Protein AF-A0A954C7S2-F1 (afdb_monomer)

Structure (mmCIF, N/CA/C/O backbone):
data_AF-A0A954C7S2-F1
#
_entry.id   AF-A0A954C7S2-F1
#
loop_
_atom_site.group_PDB
_atom_site.id
_atom_site.type_symbol
_atom_site.label_atom_id
_atom_site.label_alt_id
_atom_site.label_comp_id
_atom_site.label_asym_id
_atom_site.label_entity_id
_atom_site.label_seq_id
_atom_site.pdbx_PDB_ins_code
_atom_site.Cartn_x
_atom_site.Cartn_y
_atom_site.Cartn_z
_atom_site.occupancy
_atom_site.B_iso_or_equiv
_atom_site.auth_seq_id
_atom_site.auth_comp_id
_atom_site.auth_asym_id
_atom_site.auth_atom_id
_atom_site.pdbx_PDB_model_num
ATOM 1 N N . MET A 1 1 ? -79.787 22.149 -35.205 1.00 53.78 1 MET A N 1
ATOM 2 C CA . MET A 1 1 ? -79.271 20.811 -35.553 1.00 53.78 1 MET A CA 1
ATOM 3 C C . MET A 1 1 ? -77.788 20.983 -35.782 1.00 53.78 1 MET A C 1
ATOM 5 O O . MET A 1 1 ? -77.391 21.427 -36.848 1.00 53.78 1 MET A O 1
ATOM 9 N N . SER A 1 2 ? -77.010 20.784 -34.725 1.00 53.72 2 SER A N 1
ATOM 10 C CA . SER A 1 2 ? -75.562 20.962 -34.728 1.00 53.72 2 SER A CA 1
ATOM 11 C C . SER A 1 2 ? -74.983 19.723 -34.071 1.00 53.72 2 SER A C 1
ATOM 13 O O . SER A 1 2 ? -75.317 19.422 -32.926 1.00 53.72 2 SER A O 1
ATOM 15 N N . GLU A 1 3 ? -74.211 18.982 -34.858 1.00 52.00 3 GLU A N 1
ATOM 16 C CA . GLU A 1 3 ? -73.424 17.826 -34.451 1.00 52.00 3 GLU A CA 1
ATOM 17 C C . GLU A 1 3 ? -72.541 18.195 -33.256 1.00 52.00 3 GLU A C 1
ATOM 19 O O . GLU A 1 3 ? -71.673 19.063 -33.349 1.00 52.00 3 GLU A O 1
ATOM 24 N N . GLN A 1 4 ? -72.784 17.545 -32.118 1.00 56.12 4 GLN A N 1
ATOM 25 C CA . GLN A 1 4 ? -71.851 17.507 -31.000 1.00 56.12 4 GLN A CA 1
ATOM 26 C C . GLN A 1 4 ? -71.143 16.158 -31.026 1.00 56.12 4 GLN A C 1
ATOM 28 O O . GLN A 1 4 ? -71.649 15.141 -30.556 1.00 56.12 4 GLN A O 1
ATOM 33 N N . THR A 1 5 ? -69.960 16.198 -31.628 1.00 60.94 5 THR A N 1
ATOM 34 C CA . THR A 1 5 ? -68.884 15.216 -31.554 1.00 60.94 5 THR A CA 1
ATOM 35 C C . THR A 1 5 ? -68.577 14.886 -30.093 1.00 60.94 5 THR A C 1
ATOM 37 O O . THR A 1 5 ? -68.133 15.748 -29.335 1.00 60.94 5 THR A O 1
ATOM 40 N N . GLN A 1 6 ? -68.820 13.638 -29.693 1.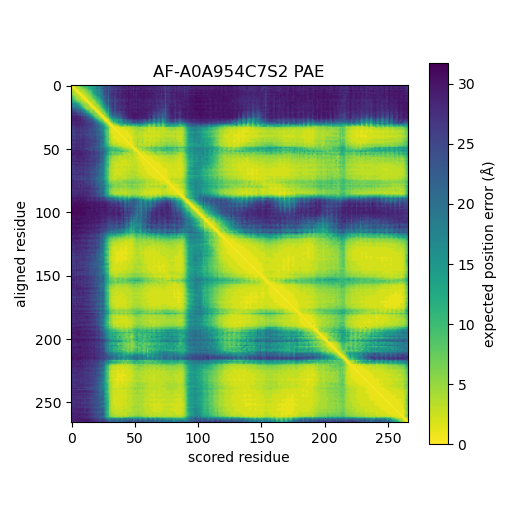00 63.59 6 GLN A N 1
ATOM 41 C CA . GLN A 1 6 ? -68.344 13.104 -28.418 1.00 63.59 6 GLN A CA 1
ATOM 42 C C . GLN A 1 6 ? -66.822 12.895 -28.495 1.00 63.59 6 GLN A C 1
ATOM 44 O O . GLN A 1 6 ? -66.358 12.271 -29.450 1.00 63.59 6 GLN A O 1
ATOM 49 N N . PRO A 1 7 ? -66.033 13.391 -27.527 1.00 63.88 7 PRO A N 1
ATOM 50 C CA . PRO A 1 7 ? -64.620 13.060 -27.441 1.00 63.88 7 PRO A CA 1
ATOM 51 C C . PRO A 1 7 ? -64.438 11.637 -26.895 1.00 63.88 7 PRO A C 1
ATOM 53 O O . PRO A 1 7 ? -64.905 11.295 -25.809 1.00 63.88 7 PRO A O 1
ATOM 56 N N . GLU A 1 8 ? -63.748 10.827 -27.690 1.00 69.12 8 GLU A N 1
ATOM 57 C CA . GLU A 1 8 ? -63.258 9.486 -27.383 1.00 69.12 8 GLU A CA 1
ATOM 58 C C . GLU A 1 8 ? -62.346 9.506 -26.134 1.00 69.12 8 GLU A C 1
ATOM 60 O O . GLU A 1 8 ? -61.456 10.360 -26.041 1.00 69.12 8 GLU A O 1
ATOM 65 N N . PRO A 1 9 ? -62.547 8.613 -25.145 1.00 66.38 9 PRO A N 1
ATOM 66 C CA . PRO A 1 9 ? -61.691 8.551 -23.967 1.00 66.38 9 PRO A CA 1
ATOM 67 C C . PRO A 1 9 ? -60.309 7.999 -24.339 1.00 66.38 9 PRO A C 1
ATOM 69 O O . PRO A 1 9 ? -60.180 6.900 -24.873 1.00 66.38 9 PRO A O 1
ATOM 72 N N . ALA A 1 10 ? -59.269 8.779 -24.040 1.00 64.88 10 ALA A N 1
ATOM 73 C CA . ALA A 1 10 ? -57.879 8.405 -24.263 1.00 64.88 10 ALA A CA 1
ATOM 74 C C . ALA A 1 10 ? -57.507 7.114 -23.499 1.00 64.88 10 ALA A C 1
ATOM 76 O O . ALA A 1 10 ? -57.847 6.999 -22.318 1.00 64.88 10 ALA A O 1
ATOM 77 N N . PRO A 1 11 ? -56.777 6.171 -24.125 1.00 59.34 11 PRO A N 1
ATOM 78 C CA . PRO A 1 11 ? -56.331 4.957 -23.460 1.00 59.34 11 PRO A CA 1
ATOM 79 C C . PRO A 1 11 ? -55.256 5.256 -22.411 1.00 59.34 11 PRO A C 1
ATOM 81 O O . PRO A 1 11 ? -54.314 6.027 -22.630 1.00 59.34 11 PRO A O 1
ATOM 84 N N . ASP A 1 12 ? -55.444 4.609 -21.267 1.00 51.16 12 ASP A N 1
ATOM 85 C CA . ASP A 1 12 ? -54.599 4.601 -20.082 1.00 51.16 12 ASP A CA 1
ATOM 86 C C . ASP A 1 12 ? -53.150 4.218 -20.437 1.00 51.16 12 ASP A C 1
ATOM 88 O O . ASP A 1 12 ? -52.879 3.126 -20.928 1.00 51.16 12 ASP A O 1
ATOM 92 N N . ARG A 1 13 ? -52.200 5.139 -20.230 1.00 55.59 13 ARG A N 1
ATOM 93 C CA . ARG A 1 13 ? -50.755 4.907 -20.433 1.00 55.59 13 ARG A CA 1
ATOM 94 C C . ARG A 1 13 ? -50.067 4.566 -19.113 1.00 55.59 13 ARG A C 1
ATOM 96 O O . ARG A 1 13 ? -49.055 5.180 -18.760 1.00 55.59 13 ARG A O 1
ATOM 103 N N . ARG A 1 14 ? -50.637 3.638 -18.351 1.00 53.12 14 ARG A N 1
ATOM 104 C CA . ARG A 1 14 ? -50.057 3.137 -17.101 1.00 53.12 14 ARG A CA 1
ATOM 105 C C . ARG A 1 14 ? -50.122 1.622 -17.027 1.00 53.12 14 ARG A C 1
ATOM 107 O O . ARG A 1 14 ? -50.700 1.090 -16.106 1.00 53.12 14 ARG A O 1
ATOM 114 N N . GLU A 1 15 ? -49.494 0.954 -17.978 1.00 51.72 15 GLU A N 1
ATOM 115 C CA . GLU A 1 15 ? -49.011 -0.427 -17.882 1.00 51.72 15 GLU A CA 1
ATOM 116 C C . GLU A 1 15 ? -48.148 -0.652 -19.141 1.00 51.72 15 GLU A C 1
ATOM 118 O O . GLU A 1 15 ? -48.362 0.019 -20.145 1.00 51.72 15 GLU A O 1
ATOM 123 N N . GLU A 1 16 ? -47.115 -1.495 -19.077 1.00 51.56 16 GLU A N 1
ATOM 124 C CA . GLU A 1 16 ? -46.083 -1.711 -20.123 1.00 51.56 16 GLU A CA 1
ATOM 125 C C . GLU A 1 16 ? -44.888 -0.733 -20.153 1.00 51.56 16 GLU A C 1
ATOM 127 O O . GLU A 1 16 ? -44.520 -0.158 -21.178 1.00 51.56 16 GLU A O 1
ATOM 132 N N . ARG A 1 17 ? -44.183 -0.621 -19.021 1.00 44.22 17 ARG A N 1
ATOM 133 C CA . ARG A 1 17 ? -42.704 -0.559 -19.022 1.00 44.22 17 ARG A CA 1
ATOM 134 C C . ARG A 1 17 ? -42.124 -1.440 -17.911 1.00 44.22 17 ARG A C 1
ATOM 136 O O . ARG A 1 17 ? -41.286 -1.005 -17.130 1.00 44.22 17 ARG A O 1
ATOM 143 N N . GLU A 1 18 ? -42.577 -2.688 -17.858 1.00 47.97 18 GLU A N 1
ATOM 144 C CA . GLU A 1 18 ? -41.752 -3.802 -17.384 1.00 47.97 18 GLU A CA 1
ATOM 145 C C . GLU A 1 18 ? -40.980 -4.348 -18.593 1.00 47.97 18 GLU A C 1
ATOM 147 O O . GLU A 1 18 ? -41.546 -4.484 -19.675 1.00 47.97 18 GLU A O 1
ATOM 152 N N . GLY A 1 19 ? -39.686 -4.631 -18.427 1.00 44.66 19 GLY A N 1
ATOM 153 C CA . GLY A 1 19 ? -38.884 -5.300 -19.459 1.00 44.66 19 GLY A CA 1
ATOM 154 C C . GLY A 1 19 ? -37.847 -4.428 -20.167 1.00 44.66 19 GLY A C 1
ATOM 155 O O . GLY A 1 19 ? -37.770 -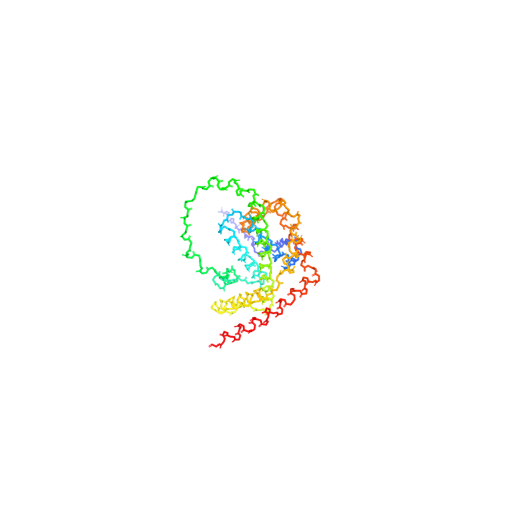4.412 -21.391 1.00 44.66 19 GLY A O 1
ATOM 156 N N . ALA A 1 20 ? -37.000 -3.738 -19.405 1.00 40.22 20 ALA A N 1
ATOM 157 C CA . ALA A 1 20 ? -35.673 -3.348 -19.882 1.00 40.22 20 ALA A CA 1
ATOM 158 C C . ALA A 1 20 ? -34.621 -3.654 -18.804 1.00 40.22 20 ALA A C 1
ATOM 160 O O . ALA A 1 20 ? -33.828 -2.799 -18.416 1.00 40.22 20 ALA A O 1
ATOM 161 N N . GLU A 1 21 ? -34.615 -4.903 -18.326 1.00 38.59 21 GLU A N 1
ATOM 162 C CA . GLU A 1 21 ? -33.430 -5.524 -17.731 1.00 38.59 21 GLU A CA 1
ATOM 163 C C . GLU A 1 21 ? -32.379 -5.729 -18.832 1.00 38.59 21 GLU A C 1
ATOM 165 O O . GLU A 1 21 ? -32.145 -6.822 -19.343 1.00 38.59 21 GLU A O 1
ATOM 170 N N . GLY A 1 22 ? -31.733 -4.632 -19.220 1.00 33.72 22 GLY A N 1
ATOM 171 C CA . GLY A 1 22 ? -30.441 -4.658 -19.889 1.00 33.72 22 GLY A CA 1
ATOM 172 C C . GLY A 1 22 ? -29.366 -4.979 -18.861 1.00 33.72 22 GLY A C 1
ATOM 173 O O . GLY A 1 22 ? -28.630 -4.093 -18.443 1.00 33.72 22 GLY A O 1
ATOM 174 N N . SER A 1 23 ? -29.320 -6.238 -18.427 1.00 35.50 23 SER A N 1
ATOM 175 C CA . SER A 1 23 ? -28.221 -6.812 -17.654 1.00 35.50 23 SER A CA 1
ATOM 176 C C . SER A 1 23 ? -26.919 -6.703 -18.463 1.00 35.50 23 SER A C 1
ATOM 178 O O . SER A 1 23 ? -26.826 -7.314 -19.533 1.00 35.50 23 SER A O 1
ATOM 180 N N . PRO A 1 24 ? -25.894 -5.953 -18.011 1.00 36.47 24 PRO A N 1
ATOM 181 C CA . PRO A 1 24 ? -24.570 -6.039 -18.602 1.00 36.47 24 PRO A CA 1
ATOM 182 C C . PRO A 1 24 ? -23.900 -7.326 -18.106 1.00 36.47 24 PRO A C 1
ATOM 184 O O . PRO A 1 24 ? -23.097 -7.336 -17.175 1.00 36.47 24 PRO A O 1
ATOM 187 N N . ALA A 1 25 ? -24.239 -8.441 -18.747 1.00 36.38 25 ALA A N 1
ATOM 188 C CA . ALA A 1 25 ? -23.477 -9.672 -18.649 1.00 36.38 25 ALA A CA 1
ATOM 189 C C . ALA A 1 25 ? -22.145 -9.507 -19.403 1.00 36.38 25 ALA A C 1
ATOM 191 O O . ALA A 1 25 ? -22.140 -9.532 -20.630 1.00 36.38 25 ALA A O 1
ATOM 192 N N . ALA A 1 26 ? -21.037 -9.326 -18.670 1.00 36.34 26 ALA A N 1
ATOM 193 C CA . ALA A 1 26 ? -19.699 -9.865 -18.981 1.00 36.34 26 ALA A CA 1
ATOM 194 C C . ALA A 1 26 ? -18.629 -9.295 -18.028 1.00 36.34 26 ALA A C 1
ATOM 196 O O . ALA A 1 26 ? -17.818 -8.444 -18.389 1.00 36.34 26 ALA A O 1
ATOM 197 N N . GLY A 1 27 ? -18.598 -9.802 -16.801 1.00 28.88 27 GLY A N 1
ATOM 198 C CA . GLY A 1 27 ? -17.479 -9.628 -15.882 1.00 28.88 27 GLY A CA 1
ATOM 199 C C . GLY A 1 27 ? -17.664 -10.610 -14.740 1.00 28.88 27 GLY A C 1
ATOM 200 O O . GLY A 1 27 ? -18.566 -10.428 -13.930 1.00 28.88 27 GLY A O 1
ATOM 201 N N . GLY A 1 28 ? -16.876 -11.688 -14.703 1.00 28.72 28 GLY A N 1
ATOM 202 C CA . GLY A 1 28 ? -16.835 -12.549 -13.518 1.00 28.72 28 GLY A CA 1
ATOM 203 C C . GLY A 1 28 ? -16.503 -11.720 -12.268 1.00 28.72 28 GLY A C 1
ATOM 204 O O . GLY A 1 28 ? -16.007 -10.598 -12.416 1.00 28.72 28 GLY A O 1
ATOM 205 N N . PRO A 1 29 ? -16.764 -12.227 -11.049 1.00 36.12 29 PRO A N 1
ATOM 206 C CA . PRO A 1 29 ? -16.341 -11.539 -9.836 1.00 36.12 29 PRO A CA 1
ATOM 207 C C . PRO A 1 29 ? -14.841 -11.274 -9.956 1.00 36.12 29 PRO A C 1
ATOM 209 O O . PRO A 1 29 ? -14.039 -12.205 -10.017 1.00 36.12 29 PRO A O 1
ATOM 212 N N . VAL A 1 30 ? -14.467 -10.002 -10.089 1.00 47.59 30 VAL A N 1
ATOM 213 C CA . VAL A 1 30 ? -13.063 -9.612 -10.057 1.00 47.59 30 VAL A CA 1
ATOM 214 C C . VAL A 1 30 ? -12.580 -10.015 -8.674 1.00 47.59 30 VAL A C 1
ATOM 216 O O . VAL A 1 30 ? -13.067 -9.482 -7.677 1.00 47.59 30 VAL A O 1
ATOM 219 N N . GLU A 1 31 ? -11.678 -10.994 -8.620 1.00 62.00 31 GLU A N 1
ATOM 220 C CA . GLU A 1 31 ? -11.037 -11.425 -7.382 1.00 62.00 31 GLU A CA 1
ATOM 221 C C . GLU A 1 31 ? -10.581 -10.172 -6.618 1.00 62.00 31 GLU A C 1
ATOM 223 O O . GLU A 1 31 ? -9.832 -9.371 -7.189 1.00 62.00 31 GLU A O 1
ATOM 228 N N . PRO A 1 32 ? -11.006 -9.954 -5.356 1.00 73.44 32 PRO A N 1
ATOM 229 C CA . PRO A 1 32 ? -10.629 -8.767 -4.581 1.00 73.44 32 PRO A CA 1
ATOM 230 C C . PRO A 1 32 ? -9.113 -8.532 -4.577 1.00 73.44 32 PRO A C 1
ATOM 232 O O . PRO A 1 32 ? -8.634 -7.398 -4.556 1.00 73.44 32 PRO A O 1
ATOM 235 N N . THR A 1 33 ? -8.355 -9.623 -4.679 1.00 81.12 33 THR A N 1
ATOM 236 C CA . THR A 1 33 ? -6.903 -9.653 -4.839 1.00 81.12 33 THR A CA 1
ATOM 237 C C . THR A 1 33 ? -6.413 -8.888 -6.074 1.00 81.12 33 THR A C 1
ATOM 239 O O . THR A 1 33 ? -5.436 -8.151 -5.959 1.00 81.12 33 THR A O 1
ATOM 242 N N . HIS A 1 34 ? -7.091 -8.980 -7.222 1.00 87.50 34 HIS A N 1
ATOM 243 C CA . HIS A 1 34 ? -6.689 -8.283 -8.452 1.00 87.50 34 HIS A CA 1
ATOM 244 C C . HIS A 1 34 ? -6.802 -6.771 -8.306 1.00 87.50 34 HIS A C 1
ATOM 246 O O . HIS A 1 34 ? -5.839 -6.042 -8.549 1.00 87.50 34 HIS A O 1
ATOM 252 N N . VAL A 1 35 ? -7.937 -6.287 -7.790 1.00 87.00 35 VAL A N 1
ATOM 253 C CA . VAL A 1 35 ? -8.145 -4.851 -7.529 1.00 87.00 35 VAL A CA 1
ATOM 254 C C . VAL A 1 35 ? -7.070 -4.315 -6.580 1.00 87.00 35 VAL A C 1
ATOM 256 O O . VAL A 1 35 ? -6.497 -3.246 -6.814 1.00 87.00 35 VAL A O 1
ATOM 259 N N . LEU A 1 36 ? -6.746 -5.081 -5.533 1.00 90.69 36 LEU A N 1
ATOM 260 C CA . LEU A 1 36 ? -5.690 -4.742 -4.584 1.00 90.69 36 LEU A CA 1
ATOM 261 C C . LEU A 1 36 ? -4.315 -4.660 -5.248 1.00 90.69 36 LEU A C 1
ATOM 263 O O . LEU A 1 36 ? -3.591 -3.687 -5.024 1.00 90.69 36 LEU A O 1
ATOM 267 N N . VAL A 1 37 ? -3.950 -5.658 -6.056 1.00 93.19 37 VAL A N 1
ATOM 268 C CA . VAL A 1 37 ? -2.650 -5.704 -6.730 1.00 93.19 37 VAL A CA 1
ATOM 269 C C . VAL A 1 37 ? -2.537 -4.598 -7.768 1.00 93.19 37 VAL A C 1
ATOM 271 O O . VAL A 1 37 ? -1.534 -3.888 -7.782 1.00 93.19 37 VAL A O 1
ATOM 274 N N . ARG A 1 38 ? -3.565 -4.387 -8.589 1.00 90.81 38 ARG A N 1
ATOM 275 C CA . ARG A 1 38 ? -3.566 -3.356 -9.627 1.00 90.81 38 ARG A CA 1
ATOM 276 C C . ARG A 1 38 ? -3.409 -1.957 -9.039 1.00 90.81 38 ARG A C 1
ATOM 278 O O . ARG A 1 38 ? -2.554 -1.195 -9.494 1.00 90.81 38 ARG A O 1
ATOM 285 N N . THR A 1 39 ? -4.153 -1.625 -7.985 1.00 88.56 39 THR A N 1
ATOM 286 C CA . THR A 1 39 ? -4.000 -0.324 -7.315 1.00 88.56 39 THR A CA 1
ATOM 287 C C . THR A 1 39 ? -2.647 -0.199 -6.614 1.00 88.56 39 THR A C 1
ATOM 289 O O . THR A 1 39 ? -2.036 0.871 -6.643 1.00 88.56 39 THR A O 1
ATOM 292 N N . ALA A 1 40 ? -2.118 -1.290 -6.052 1.00 91.62 40 ALA A N 1
ATOM 293 C CA . ALA A 1 40 ? -0.773 -1.305 -5.486 1.00 91.62 40 ALA A CA 1
ATOM 294 C C . ALA A 1 40 ? 0.315 -1.089 -6.549 1.00 91.62 40 ALA A C 1
ATOM 296 O O . ALA A 1 40 ? 1.250 -0.326 -6.313 1.00 91.62 40 ALA A O 1
ATOM 297 N N . VAL A 1 41 ? 0.187 -1.700 -7.730 1.00 91.62 41 VAL A N 1
ATOM 298 C CA . VAL A 1 41 ? 1.089 -1.488 -8.871 1.00 91.62 41 VAL A CA 1
ATOM 299 C C . VAL A 1 41 ? 1.043 -0.035 -9.320 1.00 91.62 41 VAL A C 1
ATOM 301 O O . VAL A 1 41 ? 2.100 0.579 -9.443 1.00 91.62 41 VAL A O 1
ATOM 304 N N . LEU A 1 42 ? -0.150 0.543 -9.488 1.00 88.19 42 LEU A N 1
ATOM 305 C CA . LEU A 1 42 ? -0.299 1.960 -9.827 1.00 88.19 42 LEU A CA 1
ATOM 306 C C . LEU A 1 42 ? 0.385 2.859 -8.792 1.00 88.19 42 LEU A C 1
ATOM 308 O O . LEU A 1 42 ? 1.152 3.735 -9.179 1.00 88.19 42 LEU A O 1
ATOM 312 N N . ALA A 1 43 ? 0.194 2.589 -7.497 1.00 87.56 43 ALA A N 1
ATOM 313 C CA . ALA A 1 43 ? 0.881 3.286 -6.408 1.00 87.56 43 ALA A CA 1
ATOM 314 C C . ALA A 1 43 ? 2.413 3.135 -6.465 1.00 87.56 43 ALA A C 1
ATOM 316 O O . ALA A 1 43 ? 3.144 4.067 -6.146 1.00 87.56 43 ALA A O 1
ATOM 317 N N . GLY A 1 44 ? 2.921 1.975 -6.885 1.00 87.31 44 GLY A N 1
ATOM 318 C CA . GLY A 1 44 ? 4.347 1.769 -7.130 1.00 87.31 44 GLY A CA 1
ATOM 319 C C . GLY A 1 44 ? 4.870 2.590 -8.304 1.00 87.31 44 GLY A C 1
ATOM 320 O O . GLY A 1 44 ? 5.926 3.209 -8.206 1.00 87.31 44 GLY A O 1
ATOM 321 N N . LEU A 1 45 ? 4.122 2.634 -9.407 1.00 87.62 45 LEU A N 1
ATOM 322 C CA . LEU A 1 45 ? 4.503 3.379 -10.607 1.00 87.62 45 LEU A CA 1
ATOM 323 C C . LEU A 1 45 ? 4.588 4.891 -10.355 1.00 87.62 45 LEU A C 1
ATOM 325 O O . LEU A 1 45 ? 5.411 5.551 -10.989 1.00 87.62 45 LEU A O 1
ATOM 329 N N . THR A 1 46 ? 3.839 5.439 -9.387 1.00 83.75 46 THR A N 1
ATOM 330 C CA . THR A 1 46 ? 3.961 6.863 -9.022 1.00 83.75 46 THR A CA 1
ATOM 331 C C . THR A 1 46 ? 5.362 7.224 -8.525 1.00 83.75 46 THR A C 1
ATOM 333 O O . THR A 1 46 ? 5.827 8.330 -8.784 1.00 83.75 46 THR A O 1
ATOM 336 N N . ARG A 1 47 ? 6.078 6.288 -7.884 1.00 83.06 47 ARG A N 1
ATOM 337 C CA . ARG A 1 47 ? 7.459 6.484 -7.396 1.00 83.06 47 ARG A CA 1
ATOM 338 C C . ARG A 1 47 ? 8.505 6.546 -8.506 1.00 83.06 47 ARG A C 1
ATOM 340 O O . ARG A 1 47 ? 9.655 6.883 -8.245 1.00 83.06 47 ARG A O 1
ATOM 347 N N . LEU A 1 48 ? 8.125 6.214 -9.738 1.00 79.62 48 LEU A N 1
ATOM 348 C CA . LEU A 1 48 ? 8.995 6.337 -10.906 1.00 79.62 48 LEU A CA 1
ATOM 349 C C . LEU A 1 48 ? 8.904 7.714 -11.565 1.00 79.62 48 LEU A C 1
ATOM 351 O O . LEU A 1 48 ? 9.688 8.001 -12.470 1.00 79.62 48 LEU A O 1
ATOM 355 N N . VAL A 1 49 ? 7.948 8.553 -11.152 1.00 73.44 49 VAL A N 1
ATOM 356 C CA . VAL A 1 49 ? 7.823 9.917 -11.663 1.00 73.44 49 VAL A CA 1
ATOM 357 C C . VAL A 1 49 ? 9.048 10.712 -11.193 1.00 73.44 49 VAL A C 1
ATOM 359 O O . VAL A 1 49 ? 9.266 10.844 -9.990 1.00 73.44 49 VAL A O 1
ATOM 362 N N . PRO A 1 50 ? 9.858 11.276 -12.105 1.00 65.94 50 PRO A N 1
ATOM 363 C CA . PRO A 1 50 ? 11.076 12.003 -11.757 1.00 65.94 50 PRO A CA 1
ATOM 364 C C . PRO A 1 50 ? 10.768 13.444 -11.311 1.00 65.94 50 PRO A C 1
ATOM 366 O O . PRO A 1 50 ? 11.429 14.386 -11.745 1.00 65.94 50 PRO A O 1
ATOM 369 N N . LEU A 1 51 ? 9.734 13.633 -10.488 1.00 66.88 51 LEU A N 1
ATOM 370 C CA . LEU A 1 51 ? 9.321 14.927 -9.953 1.00 66.88 51 LEU A CA 1
ATOM 371 C C . LEU A 1 51 ? 9.156 14.799 -8.434 1.00 66.88 51 LEU A C 1
ATOM 373 O O . LEU A 1 51 ? 8.260 14.072 -8.000 1.00 66.88 51 LEU A O 1
ATOM 377 N N . PRO A 1 52 ? 9.982 15.495 -7.630 1.00 64.12 52 PRO A N 1
ATOM 378 C CA . PRO A 1 52 ? 9.807 15.495 -6.183 1.00 64.12 52 PRO A CA 1
ATOM 379 C C . PRO A 1 52 ? 8.423 16.056 -5.829 1.00 64.12 52 PRO A C 1
ATOM 381 O O . PRO A 1 52 ? 7.919 16.940 -6.528 1.00 64.12 52 PRO A O 1
ATOM 384 N N . PHE A 1 53 ? 7.817 15.551 -4.753 1.00 68.75 53 PHE A N 1
ATOM 385 C CA . PHE A 1 53 ? 6.490 15.924 -4.230 1.00 68.75 53 PHE A CA 1
ATOM 386 C C . PHE A 1 53 ? 5.296 15.430 -5.059 1.00 68.75 53 PHE A C 1
ATOM 388 O O . PHE A 1 53 ? 4.254 15.091 -4.492 1.00 68.75 53 PHE A O 1
ATOM 395 N N . VAL A 1 54 ? 5.421 15.376 -6.388 1.00 70.94 54 VAL A N 1
ATOM 396 C CA . VAL A 1 54 ? 4.365 14.848 -7.268 1.00 70.94 54 VAL A CA 1
ATOM 397 C C . VAL A 1 54 ? 4.168 13.355 -7.018 1.00 70.94 54 VAL A C 1
ATOM 399 O O . VAL A 1 54 ? 3.033 12.887 -6.963 1.00 70.94 54 VAL A O 1
ATOM 402 N N . ASP A 1 55 ? 5.254 12.612 -6.815 1.00 72.25 55 ASP A N 1
ATOM 403 C CA . ASP A 1 55 ? 5.220 11.184 -6.508 1.00 72.25 55 ASP A CA 1
ATOM 404 C C . ASP A 1 55 ? 4.486 10.883 -5.190 1.00 72.25 55 ASP A C 1
ATOM 406 O O . ASP A 1 55 ? 3.654 9.971 -5.150 1.00 72.25 55 ASP A O 1
ATOM 410 N N . ASP A 1 56 ? 4.723 11.683 -4.145 1.00 76.56 56 ASP A N 1
ATOM 411 C CA . ASP A 1 56 ? 4.051 11.565 -2.845 1.00 76.56 56 ASP A CA 1
ATOM 412 C C . ASP A 1 56 ? 2.561 11.941 -2.931 1.00 76.56 56 ASP A C 1
ATOM 414 O O . ASP A 1 56 ? 1.702 11.277 -2.338 1.00 76.56 56 ASP A O 1
ATOM 418 N N . PHE A 1 57 ? 2.221 12.980 -3.705 1.00 78.88 57 PHE A N 1
ATOM 419 C CA . PHE A 1 57 ? 0.828 13.355 -3.962 1.00 78.88 57 PHE A CA 1
ATOM 420 C C . PHE A 1 57 ? 0.071 12.240 -4.691 1.00 78.88 57 PHE A C 1
ATOM 422 O O . PHE A 1 57 ? -1.019 11.838 -4.267 1.00 78.88 57 PHE A O 1
ATOM 429 N N . LEU A 1 58 ? 0.665 11.706 -5.760 1.00 79.38 58 LEU A N 1
ATOM 430 C CA . LEU A 1 58 ? 0.098 10.603 -6.526 1.00 79.38 58 LEU A CA 1
ATOM 431 C C . LEU A 1 58 ? -0.008 9.338 -5.668 1.00 79.38 58 LEU A C 1
ATOM 433 O O . LEU A 1 58 ? -1.041 8.678 -5.688 1.00 79.38 58 LEU A O 1
ATOM 437 N N . LEU A 1 59 ? 0.986 9.027 -4.835 1.00 81.62 59 LEU A N 1
ATOM 438 C CA . LEU A 1 59 ? 0.913 7.885 -3.924 1.00 81.62 59 LEU A CA 1
ATOM 439 C C . LEU A 1 59 ? -0.237 8.027 -2.919 1.00 81.62 59 LEU A C 1
ATOM 441 O O . LEU A 1 59 ? -1.012 7.089 -2.717 1.00 81.62 59 LEU A O 1
ATOM 445 N N . ARG A 1 60 ? -0.384 9.206 -2.301 1.00 84.44 60 ARG A N 1
ATOM 446 C CA . ARG A 1 60 ? -1.496 9.492 -1.382 1.00 84.44 60 ARG A CA 1
ATOM 447 C C . ARG A 1 60 ? -2.839 9.321 -2.082 1.00 84.44 60 ARG A C 1
ATOM 449 O O . ARG A 1 60 ? -3.772 8.753 -1.515 1.00 84.44 60 ARG A O 1
ATOM 456 N N . ARG A 1 61 ? -2.936 9.780 -3.329 1.00 84.00 61 ARG A N 1
ATOM 457 C CA . ARG A 1 61 ? -4.145 9.629 -4.133 1.00 84.00 61 ARG A CA 1
ATOM 458 C C . ARG A 1 61 ? -4.413 8.170 -4.517 1.00 84.00 61 ARG A C 1
ATOM 460 O O . ARG A 1 61 ? -5.567 7.760 -4.442 1.00 84.00 61 ARG A O 1
ATOM 467 N N . ALA A 1 62 ? -3.384 7.384 -4.832 1.00 86.19 62 ALA A N 1
ATOM 468 C CA . ALA A 1 62 ? -3.500 5.960 -5.140 1.00 86.19 62 ALA A CA 1
ATOM 469 C C . ALA A 1 62 ? -4.004 5.169 -3.925 1.00 86.19 62 ALA A C 1
ATOM 471 O O . ALA A 1 62 ? -4.947 4.390 -4.032 1.00 86.19 62 ALA A O 1
ATOM 472 N N . ARG A 1 63 ? -3.440 5.437 -2.740 1.00 88.44 63 ARG A N 1
ATOM 473 C CA . ARG A 1 63 ? -3.889 4.834 -1.474 1.00 88.44 63 ARG A CA 1
ATOM 474 C C . ARG A 1 63 ? -5.318 5.209 -1.137 1.00 88.44 63 ARG A C 1
ATOM 476 O O . ARG A 1 63 ? -6.105 4.352 -0.758 1.00 88.44 63 ARG A O 1
ATOM 483 N N . ARG A 1 64 ? -5.669 6.485 -1.292 1.00 89.94 64 ARG A N 1
ATOM 484 C CA . ARG A 1 64 ? -7.041 6.932 -1.067 1.00 89.94 64 ARG A CA 1
ATOM 485 C C . ARG A 1 64 ? -8.018 6.229 -2.003 1.00 89.94 64 ARG A C 1
ATOM 487 O O . ARG A 1 64 ? -9.035 5.742 -1.539 1.00 89.94 64 ARG A O 1
ATOM 494 N N . HIS A 1 65 ? -7.671 6.108 -3.280 1.00 87.25 65 HIS A N 1
ATOM 495 C CA . HIS A 1 65 ? -8.477 5.355 -4.233 1.00 87.25 65 HIS A CA 1
ATOM 496 C C . HIS A 1 65 ? -8.619 3.876 -3.844 1.00 87.25 65 HIS A C 1
ATOM 498 O O . HIS A 1 65 ? -9.707 3.324 -3.963 1.00 87.25 65 HIS A O 1
ATOM 504 N N . GLN A 1 66 ? -7.559 3.244 -3.331 1.00 89.94 66 GLN A N 1
ATOM 505 C CA . GLN A 1 66 ? -7.633 1.873 -2.824 1.00 89.94 66 GLN A CA 1
ATOM 506 C C . GLN A 1 66 ? -8.618 1.741 -1.656 1.00 89.94 66 GLN A C 1
ATOM 508 O O . GLN A 1 66 ? -9.413 0.807 -1.636 1.00 89.94 66 GLN A O 1
ATOM 513 N N . VAL A 1 67 ? -8.567 2.670 -0.696 1.00 92.25 67 VAL A N 1
ATOM 514 C CA . VAL A 1 67 ? -9.487 2.703 0.450 1.00 92.25 67 VAL A CA 1
ATOM 515 C C . VAL A 1 67 ? -10.921 2.904 -0.032 1.00 92.25 67 VAL A C 1
ATOM 517 O O . VAL A 1 67 ? -11.784 2.118 0.339 1.00 92.25 67 VAL A O 1
ATOM 520 N N . ASP A 1 68 ? -11.156 3.894 -0.897 1.00 90.88 68 ASP A N 1
ATOM 521 C CA . ASP A 1 68 ? -12.477 4.185 -1.465 1.00 90.88 68 ASP A CA 1
ATOM 522 C C . ASP A 1 68 ? -13.035 2.940 -2.197 1.00 90.88 68 ASP A C 1
ATOM 524 O O . ASP A 1 68 ? -14.143 2.501 -1.905 1.00 90.88 68 ASP A O 1
ATOM 528 N N . SER A 1 69 ? -12.225 2.276 -3.033 1.00 88.69 69 SER A N 1
ATOM 529 C CA . SER A 1 69 ? -12.629 1.060 -3.768 1.00 88.69 69 SER A CA 1
ATOM 530 C C . SER A 1 69 ? -12.955 -0.115 -2.842 1.00 88.69 69 SER A C 1
ATOM 532 O O . SER A 1 69 ? -13.844 -0.913 -3.125 1.00 88.69 69 SER A O 1
ATOM 534 N N . LEU A 1 70 ? -12.225 -0.257 -1.732 1.00 91.44 70 LEU A N 1
ATOM 535 C CA . LEU A 1 70 ? -12.478 -1.314 -0.753 1.00 91.44 70 LEU A CA 1
ATOM 536 C C . LEU A 1 70 ? -13.736 -1.057 0.06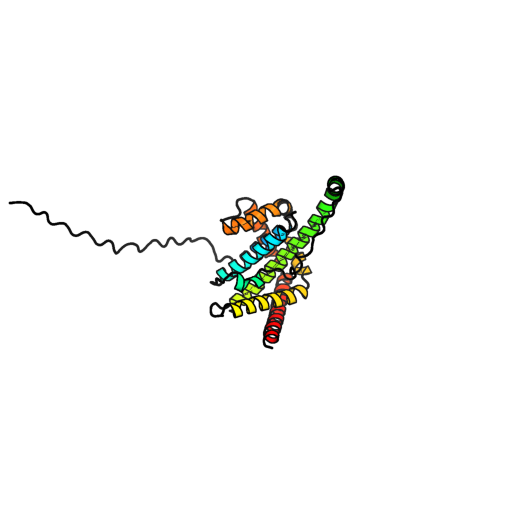6 1.00 91.44 70 LEU A C 1
ATOM 538 O O . LEU A 1 70 ? -14.434 -2.012 0.399 1.00 91.44 70 LEU A O 1
ATOM 542 N N . LEU A 1 71 ? -14.020 0.201 0.394 1.00 91.81 71 LEU A N 1
ATOM 543 C CA . LEU A 1 71 ? -15.267 0.582 1.048 1.00 91.81 71 LEU A CA 1
ATOM 544 C C . LEU A 1 71 ? -16.450 0.299 0.121 1.00 91.81 71 LEU A C 1
ATOM 546 O O . LEU A 1 71 ? -17.371 -0.402 0.531 1.00 91.81 71 LEU A O 1
ATOM 550 N N . GLU A 1 72 ? -16.366 0.725 -1.142 1.00 90.62 72 GLU A N 1
ATOM 551 C CA . GLU A 1 72 ? -17.379 0.454 -2.168 1.00 90.62 72 GLU A CA 1
ATOM 552 C C . GLU A 1 72 ? -17.613 -1.051 -2.363 1.00 90.62 72 GLU A C 1
ATOM 554 O O . GLU A 1 72 ? -18.760 -1.494 -2.389 1.00 90.62 72 GLU A O 1
ATOM 559 N N . LEU A 1 73 ? -16.544 -1.857 -2.404 1.00 89.94 73 LEU A N 1
ATOM 560 C CA . LEU A 1 73 ? -16.633 -3.320 -2.504 1.00 89.94 73 LEU A CA 1
ATOM 561 C C . LEU A 1 73 ? -17.403 -3.955 -1.331 1.00 89.94 73 LEU A C 1
ATOM 563 O O . LEU A 1 73 ? -18.038 -4.991 -1.507 1.00 89.94 73 LEU A O 1
ATOM 567 N N . HIS A 1 74 ? -17.362 -3.341 -0.147 1.00 90.12 74 HIS A N 1
ATOM 568 C CA . HIS A 1 74 ? -18.118 -3.779 1.031 1.00 90.12 74 HIS A CA 1
ATOM 569 C C . HIS A 1 74 ? -19.459 -3.047 1.193 1.00 90.12 74 HIS A C 1
ATOM 571 O O . HIS A 1 74 ? -20.092 -3.176 2.241 1.00 90.12 74 HIS A O 1
ATOM 577 N N . GLY A 1 75 ? -19.894 -2.280 0.187 1.00 90.00 75 GLY A N 1
ATOM 578 C CA . GLY A 1 75 ? -21.155 -1.536 0.210 1.00 90.00 75 GLY A CA 1
ATOM 579 C C . GLY A 1 75 ? -21.149 -0.312 1.127 1.00 90.00 75 GLY A C 1
ATOM 580 O O . GLY A 1 75 ? -22.211 0.117 1.566 1.00 90.00 75 GLY A O 1
ATOM 581 N N . ARG A 1 76 ? -19.973 0.246 1.435 1.00 91.00 76 ARG A N 1
ATOM 582 C CA . ARG A 1 76 ? -19.801 1.342 2.396 1.00 91.00 76 ARG A CA 1
ATOM 583 C C . ARG A 1 76 ? -19.339 2.617 1.717 1.00 91.00 76 ARG A C 1
ATOM 585 O O . ARG A 1 76 ? -18.525 2.599 0.799 1.00 91.00 76 ARG A O 1
ATOM 592 N N . SER A 1 77 ? -19.820 3.745 2.223 1.00 90.81 77 SER A N 1
ATOM 593 C CA . SER A 1 77 ? -19.414 5.072 1.768 1.00 90.81 77 SER A CA 1
ATOM 594 C C . SER A 1 77 ? -19.370 6.025 2.955 1.00 90.81 77 SER A C 1
ATOM 596 O O . SER A 1 77 ? -20.395 6.315 3.570 1.00 90.81 77 SER A O 1
ATOM 598 N N . PHE A 1 78 ? -18.181 6.543 3.256 1.00 89.94 78 PHE A N 1
ATOM 599 C CA . PHE A 1 78 ? -17.947 7.429 4.395 1.00 89.94 78 PHE A CA 1
ATOM 600 C C . PHE A 1 78 ? -17.465 8.805 3.954 1.00 89.94 78 PHE A C 1
ATOM 602 O O . PHE A 1 78 ? -16.878 8.982 2.882 1.00 89.94 78 PHE A O 1
ATOM 609 N N . ALA A 1 79 ? -17.669 9.804 4.812 1.00 89.75 79 ALA A N 1
ATOM 610 C CA . ALA A 1 79 ? -17.075 11.110 4.588 1.00 89.75 79 ALA A CA 1
ATOM 611 C C . ALA A 1 79 ? -15.541 10.993 4.600 1.00 89.75 79 ALA A C 1
ATOM 613 O O . ALA A 1 79 ? -14.952 10.288 5.417 1.00 89.75 79 ALA A O 1
ATOM 614 N N . LYS A 1 80 ? -14.868 11.744 3.719 1.00 86.50 80 LYS A N 1
ATOM 615 C CA . LYS A 1 80 ? -13.404 11.668 3.531 1.00 86.50 80 LYS A CA 1
ATOM 616 C C . LYS A 1 80 ? -12.607 11.841 4.829 1.00 86.50 80 LYS A C 1
ATOM 618 O O . LYS A 1 80 ? -11.525 11.279 4.948 1.00 86.50 80 LYS A O 1
ATOM 623 N N . GLY A 1 81 ? -13.121 12.635 5.771 1.00 87.69 81 GLY A N 1
ATOM 624 C CA . GLY A 1 81 ? -12.486 12.869 7.069 1.00 87.69 81 GLY A CA 1
ATOM 625 C C . GLY A 1 81 ? -12.515 11.653 7.997 1.00 87.69 81 GLY A C 1
ATOM 626 O O . GLY A 1 81 ? -11.601 11.488 8.796 1.00 87.69 81 GLY A O 1
ATOM 627 N N . GLU A 1 82 ? -13.510 10.776 7.855 1.00 91.06 82 GLU A N 1
ATOM 628 C CA . GLU A 1 82 ? -13.730 9.634 8.751 1.00 91.06 82 GLU A CA 1
ATOM 629 C C . GLU A 1 82 ? -12.728 8.502 8.519 1.00 91.06 82 GLU A C 1
ATOM 631 O O . GLU A 1 82 ? -12.332 7.814 9.451 1.00 91.06 82 GLU A O 1
ATOM 636 N N . VAL A 1 83 ? -12.253 8.356 7.281 1.00 91.38 83 VAL A N 1
ATOM 637 C CA . VAL A 1 83 ? -11.288 7.322 6.874 1.00 91.38 83 VAL A CA 1
ATOM 638 C C . VAL A 1 83 ? -9.935 7.899 6.456 1.00 91.38 83 VAL A C 1
ATOM 640 O O . VAL A 1 83 ? -9.078 7.188 5.929 1.00 91.38 83 VAL A O 1
ATOM 643 N N . ALA A 1 84 ? -9.702 9.193 6.708 1.00 90.56 84 ALA A N 1
ATOM 644 C CA . ALA A 1 84 ? -8.499 9.900 6.267 1.00 90.56 84 ALA A CA 1
ATOM 645 C C . ALA A 1 84 ? -7.205 9.217 6.742 1.00 90.56 84 ALA A C 1
ATOM 647 O O . ALA A 1 84 ? -6.241 9.135 5.975 1.00 90.56 84 ALA A O 1
ATOM 648 N N . ALA A 1 85 ? -7.213 8.673 7.965 1.00 90.75 85 ALA A N 1
ATOM 649 C CA . ALA A 1 85 ? -6.082 7.969 8.570 1.00 90.75 85 ALA A CA 1
ATOM 650 C C . ALA A 1 85 ? -5.630 6.734 7.770 1.00 90.75 85 ALA A C 1
ATOM 652 O O . ALA A 1 85 ? -4.447 6.413 7.756 1.00 90.75 85 ALA A O 1
ATOM 653 N N . LEU A 1 86 ? -6.534 6.065 7.050 1.00 90.06 86 LEU A N 1
ATOM 654 C CA . LEU A 1 86 ? -6.181 4.893 6.242 1.00 90.06 86 LEU A CA 1
ATOM 655 C C . LEU A 1 86 ? -5.367 5.277 5.002 1.00 90.06 86 LEU A C 1
ATOM 657 O O . LEU A 1 86 ? -4.518 4.516 4.552 1.00 90.06 86 LEU A O 1
ATOM 661 N N . SER A 1 87 ? -5.594 6.476 4.467 1.00 86.94 87 SER A N 1
ATOM 662 C CA . SER A 1 87 ? -4.930 6.967 3.253 1.00 86.94 87 SER A CA 1
ATOM 663 C C . SER A 1 87 ? -3.715 7.866 3.516 1.00 86.94 87 SER A C 1
ATOM 665 O O . SER A 1 87 ? -2.983 8.199 2.580 1.00 86.94 87 SER A O 1
ATOM 667 N N . SER A 1 88 ? -3.494 8.278 4.768 1.00 83.06 88 SER A N 1
ATOM 668 C CA . SER A 1 88 ? -2.424 9.206 5.128 1.00 83.06 88 SER A CA 1
ATOM 669 C C . SER A 1 88 ? -1.046 8.535 5.140 1.00 83.06 88 SER A C 1
ATOM 671 O O . SER A 1 88 ? -0.892 7.314 5.257 1.00 83.06 88 SER A O 1
ATOM 673 N N . GLU A 1 89 ? -0.002 9.348 4.985 1.00 69.44 89 GLU A N 1
ATOM 674 C CA . GLU A 1 89 ? 1.362 8.912 5.262 1.00 69.44 89 GLU A CA 1
ATOM 675 C C . GLU A 1 89 ? 1.707 9.124 6.727 1.00 69.44 89 GLU A C 1
ATOM 677 O O . GLU A 1 89 ? 1.519 10.202 7.290 1.00 69.44 89 GLU A O 1
ATOM 682 N N . SER A 1 90 ? 2.248 8.073 7.326 1.00 54.34 90 SER A N 1
ATOM 683 C CA . SER A 1 90 ? 2.842 8.076 8.652 1.00 54.34 90 SER A CA 1
ATOM 684 C C . SER A 1 90 ? 4.137 8.873 8.581 1.00 54.34 90 SER A C 1
ATOM 686 O O . SER A 1 90 ? 5.099 8.427 7.959 1.00 54.34 90 SER A O 1
ATOM 688 N N . GLY A 1 91 ? 4.176 10.053 9.198 1.00 47.25 91 GLY A N 1
ATOM 689 C CA . GLY A 1 91 ? 5.436 10.765 9.441 1.00 47.25 91 GLY A CA 1
ATOM 690 C C . GLY A 1 91 ? 5.636 12.105 8.734 1.00 47.25 91 GLY A C 1
ATOM 691 O O . GLY A 1 91 ? 6.678 12.720 8.936 1.00 47.25 91 GLY A O 1
ATOM 692 N N . SER A 1 92 ? 4.666 12.638 7.992 1.00 39.12 92 SER A N 1
ATOM 693 C CA . SER A 1 92 ? 4.775 13.990 7.417 1.00 39.12 92 SER A CA 1
ATOM 694 C C . SER A 1 92 ? 3.971 15.042 8.192 1.00 39.12 92 SER A C 1
ATOM 696 O O . SER A 1 92 ? 3.229 15.830 7.620 1.00 39.12 92 SER A O 1
ATOM 698 N N . CYS A 1 93 ? 4.211 15.132 9.507 1.00 34.06 93 CYS A N 1
ATOM 699 C CA . CYS A 1 93 ? 4.054 16.404 10.233 1.00 34.06 93 CYS A CA 1
ATOM 700 C C . CYS A 1 93 ? 5.274 17.339 10.019 1.00 34.06 93 CYS A C 1
ATOM 702 O O . CYS A 1 93 ? 5.353 18.416 10.599 1.00 34.06 93 CYS A O 1
ATOM 704 N N . LEU A 1 94 ? 6.234 16.945 9.169 1.00 41.47 94 LEU A N 1
ATOM 705 C CA . LEU A 1 94 ? 7.512 17.636 8.944 1.00 41.47 94 LEU A CA 1
ATOM 706 C C . LEU A 1 94 ? 7.681 18.230 7.531 1.00 41.47 94 LEU A C 1
ATOM 708 O O . LEU A 1 94 ? 8.791 18.566 7.138 1.00 41.47 94 LEU A O 1
ATOM 712 N N . CYS A 1 95 ? 6.602 18.445 6.771 1.00 36.84 95 CYS A N 1
ATOM 713 C CA . CYS A 1 95 ? 6.665 19.269 5.546 1.00 36.84 95 CYS A CA 1
ATOM 714 C C . CYS A 1 95 ? 6.631 20.789 5.821 1.00 36.84 95 CYS A C 1
ATOM 716 O O . CYS A 1 95 ? 6.519 21.579 4.890 1.00 36.84 95 CYS A O 1
ATOM 718 N N . GLY A 1 96 ? 6.748 21.214 7.084 1.00 37.81 96 GLY A N 1
ATOM 719 C CA . GLY A 1 96 ? 6.781 22.629 7.469 1.00 37.81 96 GLY A CA 1
ATOM 720 C C . GLY A 1 96 ? 8.156 23.303 7.410 1.00 37.81 96 GLY A C 1
ATOM 721 O O . GLY A 1 96 ? 8.225 24.504 7.646 1.00 37.81 96 GLY A O 1
ATOM 722 N N . LEU A 1 97 ? 9.254 22.590 7.120 1.00 43.78 97 LEU A N 1
ATOM 723 C CA . LEU A 1 97 ? 10.588 23.201 7.172 1.00 43.78 97 LEU A CA 1
ATOM 724 C C . LEU A 1 97 ? 11.582 22.605 6.159 1.00 43.78 97 LEU A C 1
ATOM 726 O O . LEU A 1 97 ? 12.561 21.969 6.532 1.00 43.78 97 LEU A O 1
ATOM 730 N N . VAL A 1 98 ? 11.369 22.843 4.863 1.00 42.41 98 VAL A N 1
ATOM 731 C CA . VAL A 1 98 ? 12.461 22.782 3.868 1.00 42.41 98 VAL A CA 1
ATOM 732 C C . VAL A 1 98 ? 12.439 24.060 3.035 1.00 42.41 98 VAL A C 1
ATOM 734 O O . VAL A 1 98 ? 12.200 24.070 1.833 1.00 42.41 98 VAL A O 1
ATOM 737 N N . GLY A 1 99 ? 12.683 25.179 3.715 1.00 43.41 99 GLY A N 1
ATOM 738 C CA . GLY A 1 99 ? 13.247 26.366 3.091 1.00 43.41 99 GLY A CA 1
ATOM 739 C C . GLY A 1 99 ? 14.763 26.212 3.049 1.00 43.41 99 GLY A C 1
ATOM 740 O O . GLY A 1 99 ? 15.443 26.679 3.952 1.00 43.41 99 GLY A O 1
ATOM 741 N N . PHE A 1 100 ? 15.296 25.533 2.033 1.00 41.06 100 PHE A N 1
ATOM 742 C CA . PHE A 1 100 ? 16.723 25.610 1.710 1.00 41.06 100 PHE A CA 1
ATOM 743 C C . PHE A 1 100 ? 16.891 25.677 0.190 1.00 41.06 100 PHE A C 1
ATOM 745 O O . PHE A 1 100 ? 17.172 24.702 -0.502 1.00 41.06 100 PHE A O 1
ATOM 752 N N . VAL A 1 101 ? 16.649 26.879 -0.330 1.00 47.72 101 VAL A N 1
ATOM 753 C CA . VAL A 1 101 ? 17.066 27.300 -1.665 1.00 47.72 101 VAL A CA 1
ATOM 754 C C . VAL A 1 101 ? 18.579 27.515 -1.606 1.00 47.72 101 VAL A C 1
ATOM 756 O O . VAL A 1 101 ? 19.043 28.516 -1.070 1.00 47.72 101 VAL A O 1
ATOM 759 N N . VAL A 1 102 ? 19.359 26.570 -2.135 1.00 49.06 102 VAL A N 1
ATOM 760 C CA . VAL A 1 102 ? 20.791 26.774 -2.403 1.00 49.06 102 VAL A CA 1
ATOM 761 C C . VAL A 1 102 ? 20.960 26.992 -3.898 1.00 49.06 102 VAL A C 1
ATOM 763 O O . VAL A 1 102 ? 20.805 26.070 -4.700 1.00 49.06 102 VAL A O 1
ATOM 766 N N . LEU A 1 103 ? 21.280 28.235 -4.263 1.00 51.16 103 LEU A N 1
ATOM 767 C CA . LEU A 1 103 ? 21.798 28.605 -5.576 1.00 51.16 103 LEU A CA 1
ATOM 768 C C . LEU A 1 103 ? 23.189 27.967 -5.761 1.00 51.16 103 LEU A C 1
ATOM 770 O O . LEU A 1 103 ? 24.201 28.531 -5.360 1.00 51.16 103 LEU A O 1
ATOM 774 N N . LEU A 1 104 ? 23.244 26.788 -6.378 1.00 50.47 104 LEU A N 1
ATOM 775 C CA . LEU A 1 104 ? 24.450 26.226 -7.006 1.00 50.47 104 LEU A CA 1
ATOM 776 C C . LEU A 1 104 ? 24.315 26.374 -8.536 1.00 50.47 104 LEU A C 1
ATOM 778 O O . LEU A 1 104 ? 23.191 26.458 -9.033 1.00 50.47 104 LEU A O 1
ATOM 782 N N . PRO A 1 105 ? 25.404 26.392 -9.327 1.00 53.53 105 PRO A N 1
ATOM 783 C CA . PRO A 1 105 ? 25.319 26.508 -10.776 1.00 53.53 105 PRO A CA 1
ATOM 784 C C . PRO A 1 105 ? 24.859 25.160 -11.356 1.00 53.53 105 PRO A C 1
ATOM 786 O O . PRO A 1 105 ? 25.650 24.277 -11.694 1.00 53.53 105 PRO A O 1
ATOM 789 N N . ILE A 1 106 ? 23.533 25.007 -11.427 1.00 58.84 106 ILE A N 1
ATOM 790 C CA . ILE A 1 106 ? 22.776 23.792 -11.775 1.00 58.84 106 ILE A CA 1
ATOM 791 C C . ILE A 1 106 ? 23.238 23.171 -13.104 1.00 58.84 106 ILE A C 1
ATOM 793 O O . ILE A 1 106 ? 23.229 21.956 -13.274 1.00 58.84 106 ILE A O 1
ATOM 797 N N . THR A 1 107 ? 23.698 23.968 -14.059 1.00 54.72 107 THR A N 1
ATOM 798 C CA . THR A 1 107 ? 23.910 23.523 -15.442 1.00 54.72 107 THR A CA 1
ATOM 799 C C . THR A 1 107 ? 25.148 22.649 -15.667 1.00 54.72 107 THR A C 1
ATOM 801 O O . THR A 1 107 ? 25.133 21.830 -16.590 1.00 54.72 107 THR A O 1
ATOM 804 N N . LEU A 1 108 ? 26.193 22.757 -14.836 1.00 53.78 108 LEU A N 1
ATOM 805 C CA . LEU A 1 108 ? 27.433 21.975 -14.994 1.00 53.78 108 LEU A CA 1
ATOM 806 C C . LEU A 1 108 ? 27.396 20.654 -14.212 1.00 53.78 108 LEU A C 1
ATOM 808 O O . LEU A 1 108 ? 27.816 19.612 -14.716 1.00 53.78 108 LEU A O 1
ATOM 812 N N . VAL A 1 109 ? 26.798 20.684 -13.021 1.00 56.25 109 VAL A N 1
ATOM 813 C CA . VAL A 1 109 ? 26.589 19.508 -12.171 1.00 56.25 109 VAL A CA 1
ATOM 814 C C . VAL A 1 109 ? 25.599 18.540 -12.830 1.00 56.25 109 VAL A C 1
ATOM 816 O O . VAL A 1 109 ? 25.892 17.353 -12.942 1.00 56.25 109 VAL A O 1
ATOM 819 N N . VAL A 1 110 ? 24.491 19.040 -13.392 1.00 57.34 110 VAL A N 1
ATOM 820 C CA . VAL A 1 110 ? 23.426 18.221 -14.006 1.00 57.34 110 VAL A CA 1
ATOM 821 C C . VAL A 1 110 ? 23.905 17.357 -15.176 1.00 57.34 110 VAL A C 1
ATOM 823 O O . VAL A 1 110 ? 23.353 16.279 -15.379 1.00 57.34 110 VAL A O 1
ATOM 826 N N . LYS A 1 111 ? 24.926 17.767 -15.944 1.00 55.78 111 LYS A N 1
ATOM 827 C CA . LYS A 1 111 ? 25.403 16.993 -17.108 1.00 55.78 111 LYS A CA 1
ATOM 828 C C . LYS A 1 111 ? 26.319 15.824 -16.732 1.00 55.78 111 LYS A C 1
ATOM 830 O O . LYS A 1 111 ? 26.205 14.766 -17.347 1.00 55.78 111 LYS A O 1
ATOM 835 N N . LEU A 1 112 ? 27.175 15.986 -15.722 1.00 51.38 112 LEU A N 1
ATOM 836 C CA . LEU A 1 112 ? 28.091 14.933 -15.264 1.00 51.38 112 LEU A CA 1
ATOM 837 C C . LEU A 1 112 ? 27.384 13.940 -14.321 1.00 51.38 112 LEU A C 1
ATOM 839 O O . LEU A 1 112 ? 27.560 12.729 -14.436 1.00 51.38 112 LEU A O 1
ATOM 843 N N . ILE A 1 113 ? 26.486 14.452 -13.473 1.00 56.88 113 ILE A N 1
ATOM 844 C CA . ILE A 1 113 ? 25.559 13.673 -12.639 1.00 56.88 113 ILE A CA 1
ATOM 845 C C . ILE A 1 113 ? 24.592 12.867 -13.502 1.00 56.88 113 ILE A C 1
ATOM 847 O O . ILE A 1 113 ? 24.319 11.721 -13.162 1.00 56.88 113 ILE A O 1
ATOM 851 N N . LYS A 1 114 ? 24.125 13.402 -14.641 1.00 58.91 114 LYS A N 1
ATOM 852 C CA . LYS A 1 114 ? 23.068 12.784 -15.461 1.00 58.91 114 LYS A CA 1
ATOM 853 C C . LYS A 1 114 ? 23.285 11.303 -15.745 1.00 58.91 114 LYS A C 1
ATOM 855 O O . LYS A 1 114 ? 22.325 10.554 -15.684 1.00 58.91 114 LYS A O 1
ATOM 860 N N . LYS A 1 115 ? 24.514 10.868 -16.036 1.00 55.06 115 LYS A N 1
ATOM 861 C CA . LYS A 1 115 ? 24.778 9.475 -16.433 1.00 55.06 115 LYS A CA 1
ATOM 862 C C . LYS A 1 115 ? 24.917 8.517 -15.244 1.00 55.06 115 LYS A C 1
ATOM 864 O O . LYS A 1 115 ? 24.360 7.427 -15.294 1.00 55.06 115 LYS A O 1
ATOM 869 N N . LEU A 1 116 ? 25.616 8.917 -14.176 1.00 56.19 116 LEU A N 1
ATOM 870 C CA . LEU A 1 116 ? 25.756 8.090 -12.965 1.00 56.19 116 LEU A CA 1
ATOM 871 C C . LEU A 1 116 ? 24.470 8.082 -12.125 1.00 56.19 116 LEU A C 1
ATOM 873 O O . LEU A 1 116 ? 24.085 7.043 -11.589 1.00 56.19 116 LEU A O 1
ATOM 877 N N . PHE A 1 117 ? 23.764 9.213 -12.056 1.00 61.16 117 PHE A N 1
ATOM 878 C CA . PHE A 1 117 ? 22.493 9.304 -11.344 1.00 61.16 117 PHE A CA 1
ATOM 879 C C . PHE A 1 117 ? 21.384 8.558 -12.057 1.00 61.16 117 PHE A C 1
ATOM 881 O O . PHE A 1 117 ? 20.535 8.015 -11.371 1.00 61.16 117 PHE A O 1
ATOM 888 N N . GLN A 1 118 ? 21.366 8.477 -13.388 1.00 65.75 118 GLN A N 1
ATOM 889 C CA . GLN A 1 118 ? 20.263 7.794 -14.062 1.00 65.75 118 GLN A CA 1
ATOM 890 C C . GLN A 1 118 ? 20.170 6.326 -13.643 1.00 65.75 118 GLN A C 1
ATOM 892 O O . GLN A 1 118 ? 19.072 5.845 -13.407 1.00 65.75 118 GLN A O 1
ATOM 897 N N . THR A 1 119 ? 21.299 5.640 -13.458 1.00 68.44 119 THR A N 1
ATOM 898 C CA . THR A 1 119 ? 21.298 4.250 -12.984 1.00 68.44 119 THR A CA 1
ATOM 899 C C . THR A 1 119 ? 21.034 4.154 -11.482 1.00 68.44 119 THR A C 1
ATOM 901 O O . THR A 1 119 ? 20.180 3.375 -11.066 1.00 68.44 119 THR A O 1
ATOM 904 N N . VAL A 1 120 ? 21.721 4.948 -10.651 1.00 72.12 120 VAL A N 1
ATOM 905 C CA . VAL A 1 120 ? 21.560 4.881 -9.183 1.00 72.12 120 VAL A CA 1
ATOM 906 C C . VAL A 1 120 ? 20.158 5.320 -8.760 1.00 72.12 120 VAL A C 1
ATOM 908 O O . VAL A 1 120 ? 19.495 4.624 -7.997 1.00 72.12 120 VAL A O 1
ATOM 911 N N . PHE A 1 121 ? 19.670 6.435 -9.302 1.00 73.69 121 PHE A N 1
ATOM 912 C CA . PHE A 1 121 ? 18.323 6.934 -9.050 1.00 73.69 121 PHE A CA 1
ATOM 913 C C . PHE A 1 121 ? 17.269 5.971 -9.583 1.00 73.69 121 PHE A C 1
ATOM 915 O O . PHE A 1 121 ? 16.267 5.766 -8.917 1.00 73.69 121 PHE A O 1
ATOM 922 N N . PHE A 1 122 ? 17.505 5.313 -10.721 1.00 76.44 122 PHE A N 1
ATOM 923 C CA . PHE A 1 122 ? 16.596 4.278 -11.208 1.00 76.44 122 PHE A CA 1
ATOM 924 C C . PHE A 1 122 ? 16.512 3.081 -10.257 1.00 76.44 122 PHE A C 1
ATOM 926 O O . PHE A 1 122 ? 15.414 2.619 -9.967 1.00 76.44 122 PHE A O 1
ATOM 933 N N . VAL A 1 123 ? 17.638 2.599 -9.722 1.00 81.44 123 VAL A N 1
ATOM 934 C CA . VAL A 1 123 ? 17.635 1.504 -8.736 1.00 81.44 123 VAL A CA 1
ATOM 935 C C . VAL A 1 123 ? 16.932 1.928 -7.442 1.00 81.44 123 VAL A C 1
ATOM 937 O O . VAL A 1 123 ? 16.153 1.154 -6.884 1.00 81.44 123 VAL A O 1
ATOM 940 N N . LEU A 1 124 ? 17.155 3.160 -6.976 1.00 83.00 124 LEU A N 1
ATOM 941 C CA . LEU A 1 124 ? 16.481 3.704 -5.794 1.00 83.00 124 LEU A CA 1
ATOM 942 C C . LEU A 1 124 ? 14.979 3.910 -6.026 1.00 83.00 124 LEU A C 1
ATOM 944 O O . LEU A 1 124 ? 14.183 3.519 -5.176 1.00 83.00 124 LEU A O 1
ATOM 948 N N . ALA A 1 125 ? 14.587 4.451 -7.178 1.00 81.25 125 ALA A N 1
ATOM 949 C CA . ALA A 1 125 ? 13.196 4.635 -7.576 1.00 81.25 125 ALA A CA 1
ATOM 950 C C . ALA A 1 125 ? 12.488 3.288 -7.738 1.00 81.25 125 ALA A C 1
ATOM 952 O O . ALA A 1 125 ? 11.370 3.128 -7.265 1.00 81.25 125 ALA A O 1
ATOM 953 N N . LEU A 1 126 ? 13.157 2.284 -8.313 1.00 85.75 126 LEU A N 1
ATOM 954 C CA . LEU A 1 126 ? 12.638 0.922 -8.398 1.00 85.75 126 LEU A CA 1
ATOM 955 C C . LEU A 1 126 ? 12.435 0.321 -7.005 1.00 85.75 126 LEU A C 1
ATOM 957 O O . LEU A 1 126 ? 11.385 -0.251 -6.729 1.00 85.75 126 LEU A O 1
ATOM 961 N N . ARG A 1 127 ? 13.405 0.478 -6.098 1.00 87.81 127 ARG A N 1
ATOM 962 C CA . ARG A 1 127 ? 13.265 0.028 -4.706 1.00 87.81 127 ARG A CA 1
ATOM 963 C C . ARG A 1 127 ? 12.106 0.739 -4.002 1.00 87.81 127 ARG A C 1
ATOM 965 O O . ARG A 1 127 ? 11.342 0.082 -3.298 1.00 87.81 127 ARG A O 1
ATOM 972 N N . ALA A 1 128 ? 11.964 2.049 -4.194 1.00 86.38 128 ALA A N 1
ATOM 973 C CA . ALA A 1 128 ? 10.869 2.839 -3.636 1.00 86.38 128 ALA A CA 1
ATOM 974 C C . ALA A 1 128 ? 9.511 2.421 -4.218 1.00 86.38 128 ALA A C 1
ATOM 976 O O . ALA A 1 128 ? 8.551 2.273 -3.468 1.00 86.38 128 ALA A O 1
ATOM 977 N N . ALA A 1 129 ? 9.446 2.160 -5.524 1.00 89.06 129 ALA A N 1
ATOM 978 C CA . ALA A 1 129 ? 8.267 1.651 -6.209 1.00 89.06 129 ALA A CA 1
ATOM 979 C C . ALA A 1 129 ? 7.854 0.292 -5.647 1.00 89.06 129 ALA A C 1
ATOM 981 O O . ALA A 1 129 ? 6.726 0.137 -5.195 1.00 89.06 129 ALA A O 1
ATOM 982 N N . VAL A 1 130 ? 8.781 -0.665 -5.575 1.00 91.81 130 VAL A N 1
ATOM 983 C CA . VAL A 1 130 ? 8.541 -2.001 -5.011 1.00 91.81 130 VAL A CA 1
ATOM 984 C C . VAL A 1 130 ? 8.059 -1.917 -3.560 1.00 91.81 130 VAL A C 1
ATOM 986 O O . VAL A 1 130 ? 7.116 -2.613 -3.183 1.00 91.81 130 VAL A O 1
ATOM 989 N N . LEU A 1 131 ? 8.658 -1.042 -2.747 1.00 91.56 131 LEU A N 1
ATOM 990 C CA . LEU A 1 131 ? 8.217 -0.822 -1.371 1.00 91.56 131 LEU A CA 1
ATOM 991 C C . LEU A 1 131 ? 6.818 -0.190 -1.310 1.00 91.56 131 LEU A C 1
ATOM 993 O O . LEU A 1 131 ? 6.015 -0.572 -0.462 1.00 91.56 131 LEU A O 1
ATOM 997 N N . ALA A 1 132 ? 6.506 0.743 -2.210 1.00 90.88 132 ALA A N 1
ATOM 998 C CA . ALA A 1 132 ? 5.1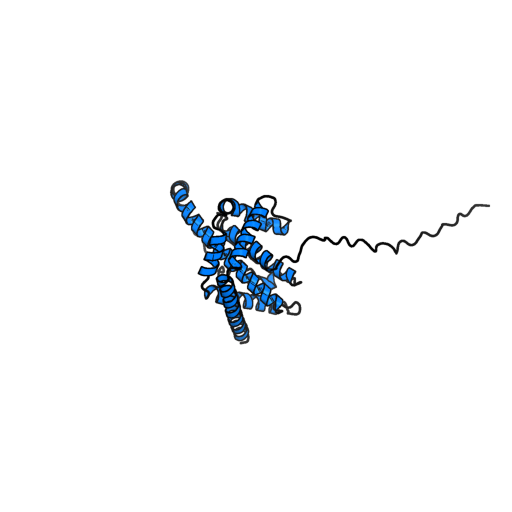86 1.353 -2.309 1.00 90.88 132 ALA A CA 1
ATOM 999 C C . ALA A 1 132 ? 4.116 0.343 -2.747 1.00 90.88 132 ALA A C 1
ATOM 1001 O O . ALA A 1 132 ? 3.041 0.339 -2.146 1.00 90.88 132 ALA A O 1
ATOM 1002 N N . VAL A 1 133 ? 4.416 -0.553 -3.699 1.00 92.94 133 VAL A N 1
ATOM 1003 C CA . VAL A 1 133 ? 3.539 -1.686 -4.049 1.00 92.94 133 VAL A CA 1
ATOM 1004 C C . VAL A 1 133 ? 3.307 -2.550 -2.813 1.00 92.94 133 VAL A C 1
ATOM 1006 O O . VAL A 1 133 ? 2.161 -2.771 -2.439 1.00 92.94 133 VAL A O 1
ATOM 1009 N N . ALA A 1 134 ? 4.377 -2.990 -2.141 1.00 93.31 134 ALA A N 1
ATOM 1010 C CA . ALA A 1 134 ? 4.278 -3.847 -0.962 1.00 93.31 134 ALA A CA 1
ATOM 1011 C C . ALA A 1 134 ? 3.418 -3.205 0.138 1.00 93.31 134 ALA A C 1
ATOM 1013 O O . ALA A 1 134 ? 2.455 -3.808 0.598 1.00 93.31 134 ALA A O 1
ATOM 1014 N N . ALA A 1 135 ? 3.711 -1.962 0.526 1.00 93.00 135 ALA A N 1
ATOM 1015 C CA . ALA A 1 135 ? 2.971 -1.261 1.573 1.00 93.00 135 ALA A CA 1
ATOM 1016 C C . ALA A 1 135 ? 1.491 -1.057 1.211 1.00 93.00 135 ALA A C 1
ATOM 1018 O O . ALA A 1 135 ? 0.617 -1.267 2.048 1.00 93.00 135 ALA A O 1
ATOM 1019 N N . THR A 1 136 ? 1.209 -0.669 -0.035 1.00 93.44 136 THR A N 1
ATOM 1020 C CA . THR A 1 136 ? -0.159 -0.417 -0.517 1.00 93.44 136 THR A CA 1
ATOM 1021 C C . THR A 1 136 ? -0.953 -1.721 -0.612 1.00 93.44 136 THR A C 1
ATOM 1023 O O . THR A 1 136 ? -2.085 -1.795 -0.143 1.00 93.44 136 THR A O 1
ATOM 1026 N N . PHE A 1 137 ? -0.348 -2.791 -1.130 1.00 94.75 137 PHE A N 1
ATOM 1027 C CA . PHE A 1 137 ? -0.967 -4.115 -1.167 1.00 94.75 137 PHE A CA 1
ATOM 1028 C C . PHE A 1 137 ? -1.292 -4.632 0.241 1.00 94.75 137 PHE A C 1
ATOM 1030 O O . PHE A 1 137 ? -2.431 -5.009 0.505 1.00 94.75 137 PHE A O 1
ATOM 1037 N N . MET A 1 138 ? -0.316 -4.601 1.157 1.00 94.12 138 MET A N 1
ATOM 1038 C CA . MET A 1 138 ? -0.490 -5.099 2.526 1.00 94.12 138 MET A CA 1
ATOM 1039 C C . MET A 1 138 ? -1.576 -4.327 3.275 1.00 94.12 138 MET A C 1
ATOM 1041 O O . MET A 1 138 ? -2.417 -4.938 3.930 1.00 94.12 138 MET A O 1
ATOM 1045 N N . LEU A 1 139 ? -1.596 -2.999 3.135 1.00 94.62 139 LEU A N 1
ATOM 1046 C CA . LEU A 1 139 ? -2.624 -2.160 3.740 1.00 94.62 139 LEU A CA 1
ATOM 1047 C C . LEU A 1 139 ? -4.010 -2.535 3.219 1.00 94.62 139 LEU A C 1
ATOM 1049 O O . LEU A 1 139 ? -4.907 -2.818 4.012 1.00 94.62 139 LEU A O 1
ATOM 1053 N N . GLY A 1 140 ? -4.177 -2.590 1.897 1.00 94.44 140 GLY A N 1
ATOM 1054 C CA . GLY A 1 140 ? -5.458 -2.942 1.297 1.00 94.44 140 GLY A CA 1
ATOM 1055 C C . GLY A 1 140 ? -5.916 -4.356 1.656 1.00 94.44 140 GLY A C 1
ATOM 1056 O O . GLY A 1 140 ? -7.092 -4.549 1.938 1.00 94.44 140 GLY A O 1
ATOM 1057 N N . ARG A 1 141 ? -4.998 -5.327 1.743 1.00 94.12 141 ARG A N 1
ATOM 1058 C CA . ARG A 1 141 ? -5.297 -6.688 2.208 1.00 94.12 141 ARG A CA 1
ATOM 1059 C C . ARG A 1 141 ? -5.797 -6.701 3.654 1.00 94.12 141 ARG A C 1
ATOM 1061 O O . ARG A 1 141 ? -6.826 -7.316 3.925 1.00 94.12 141 ARG A O 1
ATOM 1068 N N . THR A 1 142 ? -5.099 -6.022 4.569 1.00 94.75 142 THR A N 1
ATOM 1069 C CA . THR A 1 142 ? -5.547 -5.935 5.971 1.00 94.75 142 THR A CA 1
ATOM 1070 C C . THR A 1 142 ? -6.892 -5.237 6.086 1.00 94.75 142 THR A C 1
ATOM 1072 O O . THR A 1 142 ? -7.782 -5.739 6.761 1.00 94.75 142 THR A O 1
ATOM 1075 N N . LEU A 1 143 ? -7.081 -4.133 5.362 1.00 94.62 143 LEU A N 1
ATOM 1076 C CA . LEU A 1 143 ? -8.333 -3.394 5.373 1.00 94.62 143 LEU A CA 1
ATOM 1077 C C . LEU A 1 143 ? -9.483 -4.231 4.807 1.00 94.62 143 LEU A C 1
ATOM 1079 O O . LEU A 1 143 ? -10.537 -4.285 5.422 1.00 94.62 143 LEU A O 1
ATOM 1083 N N . HIS A 1 144 ? -9.275 -4.932 3.690 1.00 94.50 144 HIS A N 1
ATOM 1084 C CA . HIS A 1 144 ? -10.266 -5.841 3.112 1.00 94.50 144 HIS A CA 1
ATOM 1085 C C . HIS A 1 144 ? -10.736 -6.883 4.136 1.00 94.50 144 HIS A C 1
ATOM 1087 O O . HIS A 1 144 ? -11.933 -7.082 4.320 1.00 94.50 144 HIS A O 1
ATOM 1093 N N . ARG A 1 145 ? -9.796 -7.498 4.862 1.00 93.44 145 ARG A N 1
ATOM 1094 C CA . ARG A 1 145 ? -10.108 -8.492 5.894 1.00 93.44 145 ARG A CA 1
ATOM 1095 C C . ARG A 1 145 ? -10.898 -7.898 7.061 1.00 93.44 145 ARG A C 1
ATOM 1097 O O . ARG A 1 145 ? -11.874 -8.498 7.497 1.00 93.44 145 ARG A O 1
ATOM 1104 N N . GLU A 1 146 ? -10.490 -6.736 7.567 1.00 94.75 146 GLU A N 1
ATOM 1105 C CA . GLU A 1 146 ? -11.162 -6.093 8.703 1.00 94.75 146 GLU A CA 1
ATOM 1106 C C . GLU A 1 146 ? -12.550 -5.558 8.321 1.00 94.75 146 GLU A C 1
ATOM 1108 O O . GLU A 1 146 ? -13.492 -5.698 9.098 1.00 94.75 146 GLU A O 1
ATOM 1113 N N . LEU A 1 147 ? -12.718 -5.026 7.105 1.00 93.44 147 LEU A N 1
ATOM 1114 C CA . LEU A 1 147 ? -14.032 -4.648 6.576 1.00 93.44 147 LEU A CA 1
ATOM 1115 C C . LEU A 1 147 ? -14.961 -5.869 6.496 1.00 93.44 147 LEU A C 1
ATOM 1117 O O . LEU A 1 147 ? -16.108 -5.782 6.944 1.00 93.44 147 LEU A O 1
ATOM 1121 N N . GLY A 1 148 ? -14.455 -7.010 6.014 1.00 92.06 148 GLY A N 1
ATOM 1122 C CA . GLY A 1 148 ? -15.175 -8.288 5.999 1.00 92.06 148 GLY A CA 1
ATOM 1123 C C . GLY A 1 148 ? -15.511 -8.827 7.396 1.00 92.06 148 GLY A C 1
ATOM 1124 O O . GLY A 1 148 ? -16.527 -9.493 7.567 1.00 92.06 148 GLY A O 1
ATOM 1125 N N . ALA A 1 149 ? -14.710 -8.486 8.410 1.00 92.38 149 ALA A N 1
ATOM 1126 C CA . ALA A 1 149 ? -14.970 -8.798 9.817 1.00 92.38 149 ALA A CA 1
ATOM 1127 C C . ALA A 1 149 ? -15.911 -7.793 10.518 1.00 92.38 149 ALA A C 1
ATOM 1129 O O . ALA A 1 149 ? -16.212 -7.959 11.699 1.00 92.38 149 ALA A O 1
ATOM 1130 N N . GLY A 1 150 ? -16.381 -6.757 9.813 1.00 92.81 150 GLY A N 1
ATOM 1131 C CA . GLY A 1 150 ? -17.322 -5.764 10.340 1.00 92.81 150 GLY A CA 1
ATOM 1132 C C . GLY A 1 150 ? -16.689 -4.516 10.966 1.00 92.81 150 GLY A C 1
ATOM 1133 O O . GLY A 1 150 ? -17.423 -3.691 11.507 1.00 92.81 150 GLY A O 1
ATOM 1134 N N . ALA A 1 151 ? -15.367 -4.332 10.876 1.00 92.94 151 ALA A N 1
ATOM 1135 C CA . ALA A 1 151 ? -14.718 -3.071 11.258 1.00 92.94 151 ALA A CA 1
ATOM 1136 C C . ALA A 1 151 ? -15.231 -1.927 10.379 1.00 92.94 151 ALA A C 1
ATOM 1138 O O . ALA A 1 151 ? -15.486 -2.170 9.208 1.00 92.94 151 ALA A O 1
ATOM 1139 N N . LEU A 1 152 ? -15.325 -0.691 10.874 1.00 92.12 152 LEU A N 1
ATOM 1140 C CA . LEU A 1 152 ? -15.925 0.463 10.186 1.00 92.12 152 LEU A CA 1
ATOM 1141 C C . LEU A 1 152 ? -17.390 0.211 9.815 1.00 92.12 152 LEU A C 1
ATOM 1143 O O . LEU A 1 152 ? -17.758 0.224 8.639 1.00 92.12 152 LEU A O 1
ATOM 1147 N N . SER A 1 153 ? -18.209 -0.062 10.829 1.00 90.69 153 SER A N 1
ATOM 1148 C CA . SER A 1 153 ? -19.652 -0.270 10.679 1.00 90.69 153 SER A CA 1
ATOM 1149 C C . SER A 1 153 ? -20.381 1.019 10.276 1.00 90.69 153 SER A C 1
ATOM 1151 O O . SER A 1 153 ? -20.078 2.105 10.778 1.00 90.69 153 SER A O 1
ATOM 1153 N N . ASP A 1 154 ? -21.400 0.899 9.422 1.00 86.44 154 ASP A N 1
ATOM 1154 C CA . ASP A 1 154 ? -22.257 2.025 9.021 1.00 86.44 154 ASP A CA 1
ATOM 1155 C C . ASP A 1 154 ? -23.047 2.608 10.200 1.00 86.44 154 ASP A C 1
ATOM 1157 O O . ASP A 1 154 ? -23.348 3.803 10.214 1.00 86.44 154 ASP A O 1
ATOM 1161 N N . GLY A 1 155 ? -23.323 1.781 11.216 1.00 87.31 155 GLY A N 1
ATOM 1162 C CA . GLY A 1 155 ? -24.008 2.190 12.443 1.00 87.31 155 GLY A CA 1
ATOM 1163 C C . GLY A 1 155 ? -23.126 2.930 13.453 1.00 87.31 155 GLY A C 1
ATOM 1164 O O . GLY A 1 155 ? -23.658 3.495 14.405 1.00 87.31 155 GLY A O 1
ATOM 1165 N N . ALA A 1 156 ? -21.801 2.938 13.268 1.00 89.56 156 ALA A N 1
ATOM 1166 C CA . ALA A 1 156 ? -20.886 3.659 14.149 1.00 89.56 156 ALA A CA 1
ATOM 1167 C C . ALA A 1 156 ? -20.977 5.173 13.914 1.00 89.56 156 ALA A C 1
ATOM 1169 O O . ALA A 1 156 ? -21.122 5.639 12.778 1.00 89.56 156 ALA A O 1
ATOM 1170 N N . GLN A 1 157 ? -20.851 5.962 14.981 1.00 92.75 157 GLN A N 1
ATOM 1171 C CA . GLN A 1 157 ? -20.851 7.418 14.849 1.00 92.75 157 GLN A CA 1
ATOM 1172 C C . GLN A 1 157 ? -19.560 7.902 14.154 1.00 92.75 157 GLN A C 1
ATOM 1174 O O . GLN A 1 157 ? -18.507 7.275 14.304 1.00 92.75 157 GLN A O 1
ATOM 1179 N N . PRO A 1 158 ? -19.569 9.052 13.447 1.00 92.38 158 PRO A N 1
ATOM 1180 C CA . PRO A 1 158 ? -18.373 9.601 12.801 1.00 92.38 158 PRO A CA 1
ATOM 1181 C C . PRO A 1 158 ? -17.094 9.638 13.668 1.00 92.38 158 PRO A C 1
ATOM 1183 O O . PRO A 1 158 ? -16.048 9.215 13.172 1.00 92.38 158 PRO A O 1
ATOM 1186 N N . PRO A 1 159 ? -17.114 10.075 14.950 1.00 92.44 159 PRO A N 1
ATOM 1187 C CA . PRO A 1 159 ? -15.910 10.055 15.788 1.00 92.44 159 PRO A CA 1
ATOM 1188 C C . PRO A 1 159 ? -15.401 8.638 16.096 1.00 92.44 159 PRO A C 1
ATOM 1190 O O . PRO A 1 159 ? -14.191 8.436 16.204 1.00 92.44 159 PRO A O 1
ATOM 1193 N N . GLU A 1 160 ? -16.291 7.651 16.203 1.00 92.88 160 GLU A N 1
ATOM 1194 C CA . GLU A 1 160 ? -15.919 6.248 16.413 1.00 92.88 160 GLU A CA 1
ATOM 1195 C C . GLU A 1 160 ? -15.237 5.682 15.167 1.00 92.88 160 GLU A C 1
ATOM 1197 O O . GLU A 1 160 ? -14.188 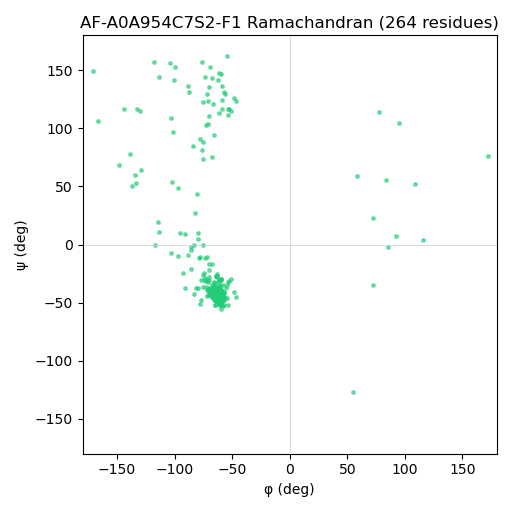5.050 15.282 1.00 92.88 160 GLU A O 1
ATOM 1202 N N . ARG A 1 161 ? -15.755 5.999 13.971 1.00 94.12 161 ARG A N 1
ATOM 1203 C CA . ARG A 1 161 ? -15.129 5.610 12.697 1.00 94.12 161 ARG A CA 1
ATOM 1204 C C . ARG A 1 161 ? -13.748 6.232 12.513 1.00 94.12 161 ARG A C 1
ATOM 1206 O O . ARG A 1 161 ? -12.818 5.524 12.135 1.00 94.12 161 ARG A O 1
ATOM 1213 N N . VAL A 1 162 ? -13.584 7.518 12.845 1.00 94.06 162 VAL A N 1
ATOM 1214 C CA . VAL A 1 162 ? -12.265 8.185 12.836 1.00 94.06 162 VAL A CA 1
ATOM 1215 C C . VAL A 1 162 ? -11.284 7.447 13.742 1.00 94.06 162 VAL A C 1
ATOM 1217 O O . VAL A 1 162 ? -10.155 7.160 13.337 1.00 94.06 162 VAL A O 1
ATOM 1220 N N . ARG A 1 163 ? -11.712 7.125 14.965 1.00 93.56 163 ARG A N 1
ATOM 1221 C CA . ARG A 1 163 ? -10.884 6.416 15.940 1.00 93.56 163 ARG A CA 1
ATOM 1222 C C . ARG A 1 163 ? -10.523 5.016 15.455 1.00 93.56 163 ARG A C 1
ATOM 1224 O O . ARG A 1 163 ? -9.363 4.631 15.534 1.00 93.56 163 ARG A O 1
ATOM 1231 N N . GLU A 1 164 ? -11.478 4.269 14.920 1.00 94.75 164 GLU A N 1
ATOM 1232 C CA . GLU A 1 164 ? -11.227 2.928 14.398 1.00 94.75 164 GLU A CA 1
ATOM 1233 C C . GLU A 1 164 ? -10.279 2.951 13.188 1.00 94.75 164 GLU A C 1
ATOM 1235 O O . GLU A 1 164 ? -9.326 2.174 13.135 1.00 94.75 164 GLU A O 1
ATOM 1240 N N . ALA A 1 165 ? -10.455 3.900 12.264 1.00 95.00 165 ALA A N 1
ATOM 1241 C CA . ALA A 1 165 ? -9.537 4.114 11.147 1.00 95.00 165 ALA A CA 1
ATOM 1242 C C . ALA A 1 165 ? -8.106 4.423 11.626 1.00 95.00 165 ALA A C 1
ATOM 1244 O O . ALA A 1 165 ? -7.136 3.921 11.053 1.00 95.00 165 ALA A O 1
ATOM 1245 N N . GLN A 1 166 ? -7.960 5.216 12.695 1.00 94.62 166 GLN A N 1
ATOM 1246 C CA . GLN A 1 166 ? -6.664 5.479 13.327 1.00 94.62 166 GLN A CA 1
ATOM 1247 C C . GLN A 1 166 ? -6.071 4.217 13.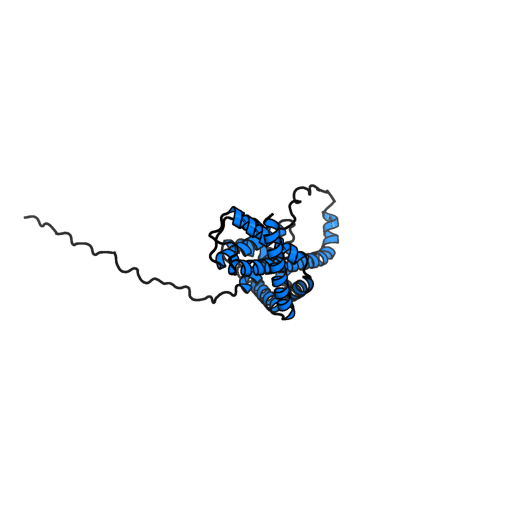960 1.00 94.62 166 GLN A C 1
ATOM 1249 O O . GLN A 1 166 ? -4.899 3.932 13.739 1.00 94.62 166 GLN A O 1
ATOM 1254 N N . GLN A 1 167 ? -6.866 3.427 14.684 1.00 95.19 167 GLN A N 1
ATOM 1255 C CA . GLN A 1 167 ? -6.407 2.181 15.308 1.00 95.19 167 GLN A CA 1
ATOM 1256 C C . GLN A 1 167 ? -5.915 1.169 14.268 1.00 95.19 167 GLN A C 1
ATOM 1258 O O . GLN A 1 167 ? -4.821 0.621 14.414 1.00 95.19 167 GLN A O 1
ATOM 1263 N N . LEU A 1 168 ? -6.684 0.971 13.191 1.00 95.81 168 LEU A N 1
ATOM 1264 C CA . LEU A 1 168 ? -6.295 0.136 12.053 1.00 95.81 168 LEU A CA 1
ATOM 1265 C C . LEU A 1 168 ? -4.971 0.610 11.456 1.00 95.81 168 LEU A C 1
ATOM 1267 O O . LEU A 1 168 ? -4.061 -0.189 11.225 1.00 95.81 168 LEU A O 1
ATOM 1271 N N . ARG A 1 169 ? -4.835 1.925 11.252 1.00 94.38 169 ARG A N 1
ATOM 1272 C CA . ARG A 1 169 ? -3.615 2.501 10.697 1.00 94.38 169 ARG A CA 1
ATOM 1273 C C . ARG A 1 169 ? -2.411 2.299 11.616 1.00 94.38 169 ARG A C 1
ATOM 1275 O O . ARG A 1 169 ? -1.364 1.856 11.149 1.00 94.38 169 ARG A O 1
ATOM 1282 N N . THR A 1 170 ? -2.549 2.580 12.907 1.00 94.19 170 THR A N 1
ATOM 1283 C CA . THR A 1 170 ? -1.477 2.410 13.896 1.00 94.19 170 THR A CA 1
ATOM 1284 C C . THR A 1 170 ? -1.041 0.950 14.006 1.00 94.19 170 THR A C 1
ATOM 1286 O O . THR A 1 170 ? 0.158 0.667 13.997 1.00 94.19 170 THR A O 1
ATOM 1289 N N . ALA A 1 171 ? -1.990 0.011 14.049 1.00 95.88 171 ALA A N 1
ATOM 1290 C CA . ALA A 1 171 ? -1.691 -1.419 14.080 1.00 95.88 171 ALA A CA 1
ATOM 1291 C C . ALA A 1 171 ? -0.955 -1.874 12.810 1.00 95.88 171 ALA A C 1
ATOM 1293 O O . ALA A 1 171 ? 0.030 -2.616 12.892 1.00 95.88 171 ALA A O 1
ATOM 1294 N N . PHE A 1 172 ? -1.384 -1.384 11.642 1.00 95.69 172 PHE A N 1
ATOM 1295 C CA . PHE A 1 172 ? -0.717 -1.654 10.371 1.00 95.69 172 PHE A CA 1
ATOM 1296 C C . PHE A 1 172 ? 0.728 -1.153 10.389 1.00 95.69 172 PHE A C 1
ATOM 1298 O O . PHE A 1 172 ? 1.642 -1.914 10.088 1.00 95.69 172 PHE A O 1
ATOM 1305 N N . GLU A 1 173 ? 0.957 0.097 10.789 1.00 93.44 173 GLU A N 1
ATOM 1306 C CA . GLU A 1 173 ? 2.292 0.701 10.833 1.00 93.44 173 GLU A CA 1
ATOM 1307 C C . GLU A 1 173 ? 3.236 -0.023 11.791 1.00 93.44 173 GLU A C 1
ATOM 1309 O O . GLU A 1 173 ? 4.383 -0.305 11.432 1.00 93.44 173 GLU A O 1
ATOM 1314 N N . ALA A 1 174 ? 2.756 -0.355 12.993 1.00 93.50 174 ALA A N 1
ATOM 1315 C CA . ALA A 1 174 ? 3.528 -1.098 13.981 1.00 93.50 174 ALA A CA 1
ATOM 1316 C C . ALA A 1 174 ? 3.937 -2.476 13.440 1.00 93.50 174 ALA A C 1
ATOM 1318 O O . ALA A 1 174 ? 5.101 -2.871 13.542 1.00 93.50 174 ALA A O 1
ATOM 1319 N N . THR A 1 175 ? 3.000 -3.173 12.794 1.00 95.19 175 THR A N 1
ATOM 1320 C CA . THR A 1 175 ? 3.245 -4.491 12.197 1.00 95.19 175 THR A CA 1
ATOM 1321 C C . THR A 1 175 ? 4.198 -4.396 11.011 1.00 95.19 175 THR A C 1
ATOM 1323 O O . THR A 1 175 ? 5.156 -5.165 10.917 1.00 95.19 175 THR A O 1
ATOM 1326 N N . PHE A 1 176 ? 3.987 -3.424 10.123 1.00 92.56 176 PHE A N 1
ATOM 1327 C CA . PHE A 1 176 ? 4.799 -3.217 8.928 1.00 92.56 176 PHE A CA 1
ATOM 1328 C C . PHE A 1 176 ? 6.244 -2.854 9.273 1.00 92.56 176 PHE A C 1
ATOM 1330 O O . PHE A 1 176 ? 7.170 -3.428 8.704 1.00 92.56 176 PHE A O 1
ATOM 1337 N N . LYS A 1 177 ? 6.456 -1.977 10.262 1.00 90.88 177 LYS A N 1
ATOM 1338 C CA . LYS A 1 177 ? 7.795 -1.604 10.744 1.00 90.88 177 LYS A CA 1
ATOM 1339 C C . LYS A 1 177 ? 8.534 -2.775 11.406 1.00 90.88 177 LYS A C 1
ATOM 1341 O O . LYS A 1 177 ? 9.755 -2.849 11.299 1.00 90.88 177 LYS A O 1
ATOM 1346 N N . GLY A 1 178 ? 7.810 -3.672 12.079 1.00 88.19 178 GLY A N 1
ATOM 1347 C CA . GLY A 1 178 ? 8.365 -4.859 12.742 1.00 88.19 178 GLY A CA 1
ATOM 1348 C C . GLY A 1 178 ? 8.531 -6.095 11.846 1.00 88.19 178 GLY A C 1
ATOM 1349 O O . GLY A 1 178 ? 9.006 -7.126 12.320 1.00 88.19 178 GLY A O 1
ATOM 1350 N N . SER A 1 179 ? 8.130 -6.030 10.573 1.00 90.44 179 SER A N 1
ATOM 1351 C CA . SER A 1 179 ? 8.140 -7.179 9.660 1.00 90.44 179 SER A CA 1
ATOM 1352 C C . SER A 1 179 ? 9.349 -7.171 8.723 1.00 90.44 179 SER A C 1
ATOM 1354 O O . SER A 1 179 ? 9.729 -6.128 8.190 1.00 90.44 179 SER A O 1
ATOM 1356 N N . ASP A 1 180 ? 9.924 -8.349 8.450 1.00 89.75 180 ASP A N 1
ATOM 1357 C CA . ASP A 1 180 ? 10.961 -8.489 7.421 1.00 89.75 180 ASP A CA 1
ATOM 1358 C C . ASP A 1 180 ? 10.324 -8.506 6.024 1.00 89.75 180 ASP A C 1
ATOM 1360 O O . ASP A 1 180 ? 9.934 -9.541 5.488 1.00 89.75 180 ASP A O 1
ATOM 1364 N N . TRP A 1 181 ? 10.190 -7.326 5.428 1.00 89.12 181 TRP A N 1
ATOM 1365 C CA . TRP A 1 181 ? 9.603 -7.135 4.103 1.00 89.12 181 TRP A CA 1
ATOM 1366 C C . TRP A 1 181 ? 10.530 -7.553 2.949 1.00 89.12 181 TRP A C 1
ATOM 1368 O O . TRP A 1 181 ? 10.141 -7.449 1.780 1.00 89.12 181 TRP A O 1
ATOM 1378 N N . ARG A 1 182 ? 11.754 -8.032 3.220 1.00 91.62 182 ARG A N 1
ATOM 1379 C CA . ARG A 1 182 ? 12.716 -8.410 2.170 1.00 91.62 182 ARG A CA 1
ATOM 1380 C C . ARG A 1 182 ? 12.185 -9.521 1.276 1.00 91.62 182 ARG A C 1
ATOM 1382 O O . ARG A 1 182 ? 12.366 -9.439 0.068 1.00 91.62 182 ARG A O 1
ATOM 1389 N N . LEU A 1 183 ? 11.493 -10.511 1.842 1.00 92.25 183 LEU A N 1
ATOM 1390 C CA . LEU A 1 183 ? 10.901 -11.598 1.059 1.00 92.25 183 LEU A CA 1
ATOM 1391 C C . LEU A 1 183 ? 9.863 -11.061 0.064 1.00 92.25 183 LEU A C 1
ATOM 1393 O O . LEU A 1 183 ? 9.957 -11.325 -1.134 1.00 92.25 183 LEU A O 1
ATOM 1397 N N . LEU A 1 184 ? 8.919 -10.253 0.553 1.00 92.19 184 LEU A N 1
ATOM 1398 C CA . LEU A 1 184 ? 7.858 -9.669 -0.266 1.00 92.19 184 LEU A CA 1
ATOM 1399 C C . LEU A 1 184 ? 8.420 -8.723 -1.336 1.00 92.19 184 LEU A C 1
ATOM 1401 O O . LEU A 1 184 ? 8.050 -8.805 -2.503 1.00 92.19 184 LEU A O 1
ATOM 1405 N N . THR A 1 185 ? 9.355 -7.847 -0.967 1.00 92.00 185 THR A N 1
ATOM 1406 C CA . THR A 1 185 ? 9.971 -6.916 -1.927 1.00 92.00 185 THR A CA 1
ATOM 1407 C C . THR A 1 185 ? 10.886 -7.604 -2.928 1.00 92.00 185 THR A C 1
ATOM 1409 O O . THR A 1 185 ? 10.962 -7.154 -4.065 1.00 92.00 185 THR A O 1
ATOM 1412 N N . HIS A 1 186 ? 11.537 -8.710 -2.569 1.00 93.62 186 HIS A N 1
ATOM 1413 C CA . HIS A 1 186 ? 12.268 -9.522 -3.536 1.00 93.62 186 HIS A CA 1
ATOM 1414 C C . HIS A 1 186 ? 11.310 -10.174 -4.540 1.00 93.62 186 HIS A C 1
ATOM 1416 O O . HIS A 1 186 ? 11.555 -10.105 -5.742 1.00 93.62 186 HIS A O 1
ATOM 1422 N N . ALA A 1 187 ? 10.196 -10.747 -4.072 1.00 93.25 187 ALA A N 1
ATOM 1423 C CA . ALA A 1 187 ? 9.182 -11.352 -4.937 1.00 93.25 187 ALA A CA 1
ATOM 1424 C C . ALA A 1 187 ? 8.560 -10.323 -5.903 1.00 93.25 187 ALA A C 1
ATOM 1426 O O . ALA A 1 187 ? 8.547 -10.531 -7.117 1.00 93.25 187 ALA A O 1
ATOM 1427 N N . ILE A 1 188 ? 8.136 -9.163 -5.387 1.00 93.00 188 ILE A N 1
ATOM 1428 C CA . ILE A 1 188 ? 7.606 -8.063 -6.207 1.00 93.00 188 ILE A CA 1
ATOM 1429 C C . ILE A 1 188 ? 8.697 -7.504 -7.134 1.00 93.00 188 ILE A C 1
ATOM 1431 O O . ILE A 1 188 ? 8.451 -7.288 -8.316 1.00 93.00 188 ILE A O 1
ATOM 1435 N N . GLY A 1 189 ? 9.924 -7.310 -6.647 1.00 91.50 189 GLY A N 1
ATOM 1436 C CA . GLY A 1 189 ? 11.047 -6.838 -7.462 1.00 91.50 189 GLY A CA 1
ATOM 1437 C C . GLY A 1 189 ? 11.369 -7.779 -8.627 1.00 91.50 189 GLY A C 1
ATOM 1438 O O 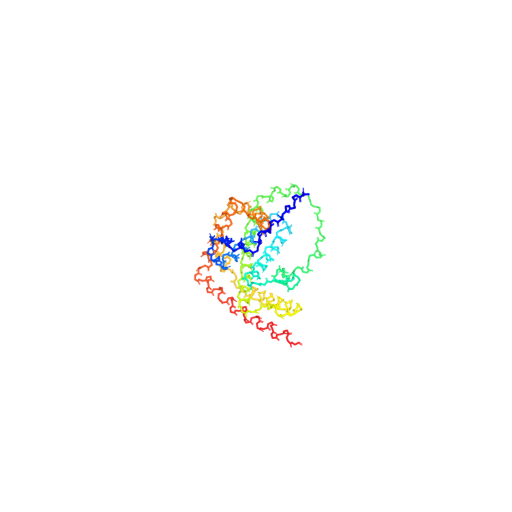. GLY A 1 189 ? 11.610 -7.324 -9.746 1.00 91.50 189 GLY A O 1
ATOM 1439 N N . ALA A 1 190 ? 11.287 -9.093 -8.407 1.00 90.12 190 ALA A N 1
ATOM 1440 C CA . ALA A 1 190 ? 11.413 -10.091 -9.464 1.00 90.12 190 ALA A CA 1
ATOM 1441 C C . ALA A 1 190 ? 10.266 -9.991 -10.485 1.00 90.12 190 ALA A C 1
ATOM 1443 O O . ALA A 1 190 ? 10.519 -10.059 -11.690 1.00 90.12 190 ALA A O 1
ATOM 1444 N N . ALA A 1 191 ? 9.029 -9.732 -10.048 1.00 89.94 191 ALA A N 1
ATOM 1445 C CA . ALA A 1 191 ? 7.910 -9.457 -10.954 1.00 89.94 191 ALA A CA 1
ATOM 1446 C C . ALA A 1 191 ? 8.112 -8.184 -11.800 1.00 89.94 191 ALA A C 1
ATOM 1448 O O . ALA A 1 191 ? 7.580 -8.089 -12.903 1.00 89.94 191 ALA A O 1
ATOM 1449 N N . TRP A 1 192 ? 8.919 -7.234 -11.328 1.00 85.69 192 TRP A N 1
ATOM 1450 C CA . TRP A 1 192 ? 9.274 -6.015 -12.059 1.00 85.69 192 TRP A CA 1
ATOM 1451 C C . TRP A 1 192 ? 10.468 -6.192 -13.007 1.00 85.69 192 TRP A C 1
ATOM 1453 O O . TRP A 1 192 ? 10.621 -5.431 -13.968 1.00 85.69 192 TRP A O 1
ATOM 1463 N N . SER A 1 193 ? 11.309 -7.207 -12.790 1.00 79.38 193 SER A N 1
ATOM 1464 C CA . SER A 1 193 ? 12.434 -7.506 -13.681 1.00 79.38 193 SER A CA 1
ATOM 1465 C C . SER A 1 193 ? 11.924 -7.784 -15.105 1.00 79.38 193 SER A C 1
ATOM 1467 O O . SER A 1 193 ? 11.012 -8.572 -15.317 1.00 79.38 193 SER A O 1
ATOM 1469 N N . GLY A 1 194 ? 12.406 -7.068 -16.118 1.00 73.00 194 GLY A N 1
ATOM 1470 C CA . GLY A 1 194 ? 11.882 -7.198 -17.489 1.00 73.00 194 GLY A CA 1
ATOM 1471 C C . GLY A 1 194 ? 10.644 -6.349 -17.816 1.00 73.00 194 GLY A C 1
ATOM 1472 O O . GLY A 1 194 ? 10.260 -6.289 -18.976 1.00 73.00 194 GLY A O 1
ATOM 1473 N N . ALA A 1 195 ? 10.081 -5.595 -16.864 1.00 76.50 195 ALA A N 1
ATOM 1474 C CA . ALA A 1 195 ? 9.123 -4.518 -17.155 1.00 76.50 195 ALA A CA 1
ATOM 1475 C C . ALA A 1 195 ? 9.835 -3.206 -17.567 1.00 76.50 195 ALA A C 1
ATOM 1477 O O . ALA A 1 195 ? 9.333 -2.108 -17.350 1.00 76.50 195 ALA A O 1
ATOM 1478 N N . GLY A 1 196 ? 11.044 -3.294 -18.138 1.00 68.62 196 GLY A N 1
ATOM 1479 C CA . GLY A 1 196 ? 11.938 -2.149 -18.353 1.00 68.62 196 GLY A CA 1
ATOM 1480 C C . GLY A 1 196 ? 11.377 -1.060 -19.277 1.00 68.62 196 GLY A C 1
ATOM 1481 O O . GLY A 1 196 ? 11.689 0.114 -19.091 1.00 68.62 196 GLY A O 1
ATOM 1482 N N . SER A 1 197 ? 10.538 -1.422 -20.250 1.00 69.25 197 SER A N 1
ATOM 1483 C CA . SER A 1 197 ? 9.830 -0.465 -21.116 1.00 69.25 197 SER A CA 1
ATOM 1484 C C . SER A 1 197 ? 8.730 0.288 -20.365 1.00 69.25 197 SER A C 1
ATOM 1486 O O . SER A 1 197 ? 8.580 1.496 -20.537 1.00 69.25 197 SER A O 1
ATOM 1488 N N . LEU A 1 198 ? 8.022 -0.414 -19.482 1.00 69.00 198 LEU A N 1
ATOM 1489 C CA . LEU A 1 198 ? 6.986 0.131 -18.613 1.00 69.00 198 LEU A CA 1
ATOM 1490 C C . LEU A 1 198 ? 7.603 1.040 -17.552 1.00 69.00 198 LEU A C 1
ATOM 1492 O O . LEU A 1 198 ? 7.101 2.121 -17.315 1.00 69.00 198 LEU A O 1
ATOM 1496 N N . LEU A 1 199 ? 8.769 0.693 -17.007 1.00 69.44 199 LEU A N 1
ATOM 1497 C CA . LEU A 1 199 ? 9.511 1.542 -16.072 1.00 69.44 199 LEU A CA 1
ATOM 1498 C C . LEU A 1 199 ? 9.921 2.898 -16.664 1.00 69.44 199 LEU A C 1
ATOM 1500 O O . LEU A 1 199 ? 9.933 3.903 -15.959 1.00 69.44 199 LEU A O 1
ATOM 1504 N N . LYS A 1 200 ? 10.241 2.938 -17.963 1.00 68.25 200 LYS A N 1
ATOM 1505 C CA . LYS A 1 200 ? 10.607 4.178 -18.668 1.00 68.25 200 LYS A CA 1
ATOM 1506 C C . LYS A 1 200 ? 9.406 5.087 -18.938 1.00 68.25 200 LYS A C 1
ATOM 1508 O O . LYS A 1 200 ? 9.585 6.298 -19.005 1.00 68.25 200 LYS A O 1
ATOM 1513 N N . ARG A 1 201 ? 8.210 4.508 -19.090 1.00 68.50 201 ARG A N 1
ATOM 1514 C CA . ARG A 1 201 ? 6.940 5.219 -19.344 1.00 68.50 201 ARG A CA 1
ATOM 1515 C C . ARG A 1 201 ? 6.045 5.331 -18.103 1.00 68.50 201 ARG A C 1
ATOM 1517 O O . ARG A 1 201 ? 5.055 6.051 -18.109 1.00 68.50 201 ARG A O 1
ATOM 1524 N N . GLY A 1 202 ? 6.421 4.665 -17.015 1.00 64.88 202 GLY A N 1
ATOM 1525 C CA . GLY A 1 202 ? 5.566 4.392 -15.862 1.00 64.88 202 GLY A CA 1
ATOM 1526 C C . GLY A 1 202 ? 5.121 5.642 -15.123 1.00 64.88 202 GLY A C 1
ATOM 1527 O O . GLY A 1 202 ? 4.032 5.648 -14.567 1.00 64.88 202 GLY A O 1
ATOM 1528 N N . GLY A 1 203 ? 5.904 6.721 -15.187 1.00 63.44 203 GLY A N 1
ATOM 1529 C CA . GLY A 1 203 ? 5.486 8.007 -14.638 1.00 63.44 203 GLY A CA 1
ATOM 1530 C C . GLY A 1 203 ? 4.279 8.611 -15.366 1.00 63.44 203 GLY A C 1
ATOM 1531 O O . GLY A 1 203 ? 3.364 9.100 -14.711 1.00 63.44 203 GLY A O 1
ATOM 1532 N N . GLN A 1 204 ? 4.236 8.509 -16.700 1.00 66.62 204 GLN A N 1
ATOM 1533 C CA . GLN A 1 204 ? 3.104 8.980 -17.508 1.00 66.62 204 GLN A CA 1
ATOM 1534 C C . GLN A 1 204 ? 1.890 8.065 -17.320 1.00 66.62 204 GLN A C 1
ATOM 1536 O O . GLN A 1 204 ? 0.795 8.549 -17.049 1.00 66.62 204 GLN A O 1
ATOM 1541 N N . ALA A 1 205 ? 2.094 6.745 -17.345 1.00 65.25 205 ALA A N 1
ATOM 1542 C CA . ALA A 1 205 ? 1.027 5.775 -17.097 1.00 65.25 205 ALA A CA 1
ATOM 1543 C C . ALA A 1 205 ? 0.442 5.886 -15.674 1.00 65.25 205 ALA A C 1
ATOM 1545 O O . ALA A 1 205 ? -0.749 5.667 -15.481 1.00 65.25 205 ALA A O 1
ATOM 1546 N N . ALA A 1 206 ? 1.247 6.252 -14.669 1.00 65.62 206 ALA A N 1
ATOM 1547 C CA . ALA A 1 206 ? 0.768 6.493 -13.310 1.00 65.62 206 ALA A CA 1
ATOM 1548 C C . ALA A 1 206 ? -0.059 7.780 -13.209 1.00 65.62 206 ALA A C 1
ATOM 1550 O O . ALA A 1 206 ? -1.114 7.761 -12.580 1.00 65.62 206 ALA A O 1
ATOM 1551 N N . GLN A 1 207 ? 0.395 8.871 -13.838 1.00 65.56 207 GLN A N 1
ATOM 1552 C CA . GLN A 1 207 ? -0.348 10.134 -13.907 1.00 65.56 207 GLN A CA 1
ATOM 1553 C C . GLN A 1 207 ? -1.699 9.927 -14.598 1.00 65.56 207 GLN A C 1
ATOM 1555 O O . GLN A 1 207 ? -2.742 10.131 -13.976 1.00 65.56 207 GLN A O 1
ATOM 1560 N N . HIS A 1 208 ? -1.681 9.389 -15.820 1.00 65.50 208 HIS A N 1
ATOM 1561 C CA . HIS A 1 208 ? -2.896 9.084 -16.566 1.00 65.50 208 HIS A CA 1
ATOM 1562 C C . HIS A 1 208 ? -3.752 8.032 -15.867 1.00 65.50 208 HIS A C 1
ATOM 1564 O O . HIS A 1 208 ? -4.960 8.170 -15.844 1.00 65.50 208 HIS A O 1
ATOM 1570 N N . GLY A 1 209 ? -3.176 7.010 -15.234 1.00 62.34 209 GLY A N 1
ATOM 1571 C CA . GLY A 1 209 ? -3.946 5.973 -14.548 1.00 62.34 209 GLY A CA 1
ATOM 1572 C C . GLY A 1 209 ? -4.692 6.468 -13.317 1.00 62.34 209 GLY A C 1
ATOM 1573 O O . GLY A 1 209 ? -5.818 6.039 -13.077 1.00 62.34 209 GLY A O 1
ATOM 1574 N N . LEU A 1 210 ? -4.101 7.385 -12.547 1.00 63.59 210 LEU A N 1
ATOM 1575 C CA . LEU A 1 210 ? -4.741 7.962 -11.362 1.00 63.59 210 LEU A CA 1
ATOM 1576 C C . LEU A 1 210 ? -5.799 9.021 -11.694 1.00 63.59 210 LEU A C 1
ATOM 1578 O O . LEU A 1 210 ? -6.748 9.216 -10.925 1.00 63.59 210 LEU A O 1
ATOM 1582 N N . GLU A 1 211 ? -5.606 9.733 -12.801 1.00 61.97 211 GLU A N 1
ATOM 1583 C CA . GLU A 1 211 ? -6.558 10.707 -13.337 1.00 61.97 211 GLU A CA 1
ATOM 1584 C C . GLU A 1 211 ? -7.703 9.988 -14.064 1.00 61.97 211 GLU A C 1
ATOM 1586 O O . GLU A 1 211 ? -8.864 10.140 -13.681 1.00 61.97 211 GLU A O 1
ATOM 1591 N N . ALA A 1 212 ? -7.381 9.072 -14.979 1.00 55.91 212 ALA A N 1
ATOM 1592 C CA . ALA A 1 212 ? -8.335 8.260 -15.732 1.00 55.91 212 ALA A CA 1
ATOM 1593 C C . ALA A 1 212 ? -9.102 7.254 -14.866 1.00 55.91 212 ALA A C 1
ATOM 1595 O O . ALA A 1 212 ? -10.156 6.784 -15.278 1.00 55.91 212 ALA A O 1
ATOM 1596 N N . HIS A 1 213 ? -8.671 6.926 -13.641 1.00 54.12 213 HIS A N 1
ATOM 1597 C CA . HIS A 1 213 ? -9.544 6.158 -12.743 1.00 54.12 213 HIS A CA 1
ATOM 1598 C C . HIS A 1 213 ? -10.741 6.956 -12.218 1.00 54.12 213 HIS A C 1
ATOM 1600 O O . HIS A 1 213 ? -11.705 6.352 -11.758 1.00 54.12 213 HIS A O 1
ATOM 1606 N N . ARG A 1 214 ? -10.709 8.292 -12.318 1.00 46.06 214 ARG A N 1
ATOM 1607 C CA . ARG A 1 214 ? -11.853 9.156 -12.012 1.00 46.06 214 ARG A CA 1
ATOM 1608 C C . ARG A 1 214 ? -12.712 9.462 -13.246 1.00 46.06 214 ARG A C 1
ATOM 1610 O O . ARG A 1 214 ? -13.891 9.744 -13.077 1.00 46.06 214 ARG A O 1
ATOM 1617 N N . GLU A 1 215 ? -12.132 9.392 -14.446 1.00 40.31 215 GLU A N 1
ATOM 1618 C CA . GLU A 1 215 ? -12.783 9.790 -15.710 1.00 40.31 215 GLU A CA 1
ATOM 1619 C C . GLU A 1 215 ? -12.975 8.654 -16.730 1.00 40.31 215 GLU A C 1
ATOM 1621 O O . GLU A 1 215 ? -13.602 8.854 -17.760 1.00 40.31 215 GLU A O 1
ATOM 1626 N N . GLY A 1 216 ? -12.540 7.435 -16.413 1.00 45.94 216 GLY A N 1
ATOM 1627 C CA . GLY A 1 216 ? -12.686 6.268 -17.275 1.00 45.94 216 GLY A CA 1
ATOM 1628 C C . GLY A 1 216 ? -11.456 5.999 -18.144 1.00 45.94 216 GLY A C 1
ATOM 1629 O O . GLY A 1 216 ? -11.269 6.602 -19.186 1.00 45.94 216 GLY A O 1
ATOM 1630 N N . GLN A 1 217 ? -10.708 4.976 -17.717 1.00 54.69 217 GLN A N 1
ATOM 1631 C CA . GLN A 1 217 ? -9.825 4.091 -18.490 1.00 54.69 217 GLN A CA 1
ATOM 1632 C C . GLN A 1 217 ? -8.445 4.625 -18.909 1.00 54.69 217 GLN A C 1
ATOM 1634 O O . GLN A 1 217 ? -8.284 5.456 -19.788 1.00 54.69 217 GLN A O 1
ATOM 1639 N N . LEU A 1 218 ? -7.407 3.994 -18.341 1.00 62.44 218 LEU A N 1
ATOM 1640 C CA . LEU A 1 218 ? -6.140 3.808 -19.051 1.00 62.44 218 LEU A CA 1
ATOM 1641 C C . LEU A 1 218 ? -6.456 3.253 -20.447 1.00 62.44 218 LEU A C 1
ATOM 1643 O O . LEU A 1 218 ? -7.134 2.224 -20.552 1.00 62.44 218 LEU A O 1
ATOM 1647 N N . GLU A 1 219 ? -5.969 3.907 -21.493 1.00 67.75 219 GLU A N 1
ATOM 1648 C CA . GLU A 1 219 ? -6.213 3.491 -22.872 1.00 67.75 219 GLU A CA 1
ATOM 1649 C C . GLU A 1 219 ? -5.028 2.709 -23.450 1.00 67.75 219 GLU A C 1
ATOM 1651 O O . GLU A 1 219 ? -3.873 2.864 -23.044 1.00 67.75 219 GLU A O 1
ATOM 1656 N N . GLY A 1 220 ? -5.335 1.837 -24.412 1.00 78.38 220 GLY A N 1
ATOM 1657 C CA . GLY A 1 220 ? -4.348 1.194 -25.276 1.00 78.38 220 GLY A CA 1
ATOM 1658 C C . GLY A 1 220 ? -3.228 0.437 -24.550 1.00 78.38 220 GLY A C 1
ATOM 1659 O O . GLY A 1 220 ? -3.465 -0.463 -23.740 1.00 78.38 220 GLY A O 1
ATOM 1660 N N . GLU A 1 221 ? -1.988 0.772 -24.909 1.00 78.62 221 GLU A N 1
ATOM 1661 C CA . GLU A 1 221 ? -0.773 0.047 -24.519 1.00 78.62 221 GLU A CA 1
ATOM 1662 C C . GLU A 1 221 ? -0.483 0.139 -23.012 1.00 78.62 221 GLU A C 1
ATOM 1664 O O . GLU A 1 221 ? -0.028 -0.840 -22.416 1.00 78.62 221 GLU A O 1
ATOM 1669 N N . ASP A 1 222 ? -0.786 1.277 -22.379 1.00 79.31 222 ASP A N 1
ATOM 1670 C CA . ASP A 1 222 ? -0.492 1.521 -20.962 1.00 79.31 222 ASP A CA 1
ATOM 1671 C C . ASP A 1 222 ? -1.371 0.664 -20.047 1.00 79.31 222 ASP A C 1
ATOM 1673 O O . ASP A 1 222 ? -0.889 0.104 -19.059 1.00 79.31 222 ASP A O 1
ATOM 1677 N N . ARG A 1 223 ? -2.648 0.470 -20.407 1.00 82.75 223 ARG A N 1
ATOM 1678 C CA . ARG A 1 223 ? -3.542 -0.450 -19.687 1.00 82.75 223 ARG A CA 1
ATOM 1679 C C . ARG A 1 223 ? -3.030 -1.880 -19.748 1.00 82.75 223 ARG A C 1
ATOM 1681 O O . ARG A 1 223 ? -2.945 -2.534 -18.712 1.00 82.75 223 ARG A O 1
ATOM 1688 N N . ALA A 1 224 ? -2.691 -2.356 -20.946 1.00 84.44 224 ALA A N 1
ATOM 1689 C CA . ALA A 1 224 ? -2.190 -3.713 -21.145 1.00 84.44 224 ALA A CA 1
ATOM 1690 C C . ALA A 1 224 ? 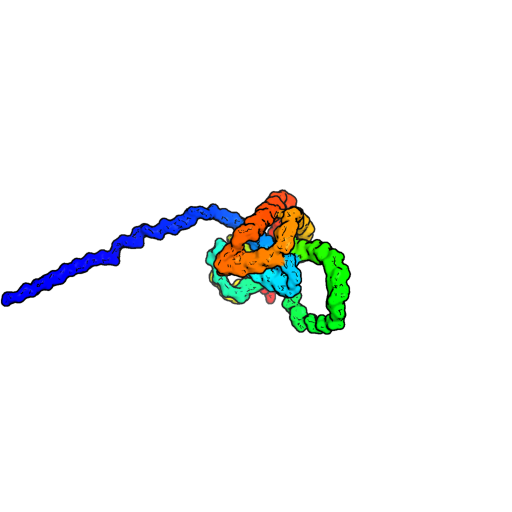-0.877 -3.946 -20.380 1.00 84.44 224 ALA A C 1
ATOM 1692 O O . ALA A 1 224 ? -0.664 -5.006 -19.799 1.00 84.44 224 ALA A O 1
ATOM 1693 N N . GLN A 1 225 ? -0.023 -2.927 -20.329 1.00 83.94 225 GLN A N 1
ATOM 1694 C CA . GLN A 1 225 ? 1.217 -2.923 -19.567 1.00 83.94 225 GLN A CA 1
ATOM 1695 C C . GLN A 1 225 ? 0.986 -3.016 -18.051 1.00 83.94 225 GLN A C 1
ATOM 1697 O O . GLN A 1 225 ? 1.563 -3.891 -17.400 1.00 83.94 225 GLN A O 1
ATOM 1702 N N . VAL A 1 226 ? 0.143 -2.145 -17.483 1.00 86.62 226 VAL A N 1
ATOM 1703 C CA . VAL A 1 226 ? -0.202 -2.177 -16.048 1.00 86.62 226 VAL A CA 1
ATOM 1704 C C . VAL A 1 226 ? -0.843 -3.512 -15.676 1.00 86.62 226 VAL A C 1
ATOM 1706 O O . VAL A 1 226 ? -0.510 -4.086 -14.640 1.00 86.62 226 VAL A O 1
ATOM 1709 N N . GLU A 1 227 ? -1.720 -4.030 -16.531 1.00 88.75 227 GLU A N 1
ATOM 1710 C CA . GLU A 1 227 ? -2.379 -5.320 -16.345 1.00 88.75 227 GLU A CA 1
ATOM 1711 C C . GLU A 1 227 ? -1.372 -6.477 -16.360 1.00 88.75 227 GLU A C 1
ATOM 1713 O O . GLU A 1 227 ? -1.325 -7.278 -15.428 1.00 88.75 227 GLU A O 1
ATOM 1718 N N . ALA A 1 228 ? -0.478 -6.513 -17.350 1.00 89.88 228 ALA A N 1
ATOM 1719 C CA . ALA A 1 228 ? 0.575 -7.519 -17.422 1.00 89.88 228 ALA A CA 1
ATOM 1720 C C . ALA A 1 228 ? 1.490 -7.479 -16.188 1.00 89.88 228 ALA A C 1
ATOM 1722 O O . ALA A 1 228 ? 1.872 -8.528 -15.668 1.00 89.88 228 ALA A O 1
ATOM 1723 N N . LEU A 1 229 ? 1.839 -6.288 -15.690 1.00 90.81 229 LEU A N 1
ATOM 1724 C CA . LEU A 1 229 ? 2.621 -6.152 -14.462 1.00 90.81 229 LEU A CA 1
ATOM 1725 C C . LEU A 1 229 ? 1.835 -6.615 -13.226 1.00 90.81 229 LEU A C 1
ATOM 1727 O O . LEU A 1 229 ? 2.403 -7.303 -12.380 1.00 90.81 229 LEU A O 1
ATOM 1731 N N . SER A 1 230 ? 0.542 -6.301 -13.147 1.00 92.50 230 SER A N 1
ATOM 1732 C CA . SER A 1 230 ? -0.340 -6.736 -12.055 1.00 92.50 230 SER A CA 1
ATOM 1733 C C . SER A 1 230 ? -0.407 -8.261 -11.982 1.00 92.50 230 SER A C 1
ATOM 1735 O O . SER A 1 230 ? -0.092 -8.831 -10.943 1.00 92.50 230 SER A O 1
ATOM 1737 N N . GLN A 1 231 ? -0.617 -8.935 -13.114 1.00 93.12 231 GLN A N 1
ATOM 1738 C CA . GLN A 1 231 ? -0.618 -10.402 -13.199 1.00 93.12 231 GLN A CA 1
ATOM 1739 C C . GLN A 1 231 ? 0.725 -11.036 -12.817 1.00 93.12 231 GLN A C 1
ATOM 1741 O O . GLN A 1 231 ? 0.787 -12.172 -12.344 1.00 93.12 231 GLN A O 1
ATOM 1746 N N . ARG A 1 232 ? 1.844 -10.345 -13.065 1.00 93.56 232 ARG A N 1
ATOM 1747 C CA . ARG A 1 232 ? 3.171 -10.814 -12.633 1.00 93.56 232 ARG A CA 1
ATOM 1748 C C . ARG A 1 232 ? 3.343 -10.687 -11.126 1.00 93.56 232 ARG A C 1
ATOM 1750 O O . ARG A 1 232 ? 3.952 -11.567 -10.524 1.00 93.56 232 ARG A O 1
ATOM 1757 N N . VAL A 1 233 ? 2.831 -9.607 -10.536 1.00 94.19 233 VAL A N 1
ATOM 1758 C CA . VAL A 1 233 ? 2.834 -9.411 -9.084 1.00 94.19 233 VAL A CA 1
ATOM 1759 C C . VAL A 1 233 ? 1.918 -10.431 -8.411 1.00 94.19 233 VAL A C 1
ATOM 1761 O O . VAL A 1 233 ? 2.357 -11.054 -7.455 1.00 94.19 233 VAL A O 1
ATOM 1764 N N . GLU A 1 234 ? 0.720 -10.687 -8.938 1.00 94.19 234 GLU A N 1
ATOM 1765 C CA . GLU A 1 234 ? -0.183 -11.749 -8.456 1.00 94.19 234 GLU A CA 1
ATOM 1766 C C . GLU A 1 234 ? 0.515 -13.109 -8.410 1.00 94.19 234 GLU A C 1
ATOM 1768 O O . GLU A 1 234 ? 0.606 -13.721 -7.350 1.00 94.19 234 GLU A O 1
ATOM 1773 N N . ARG A 1 235 ? 1.139 -13.521 -9.519 1.00 94.31 235 ARG A N 1
ATOM 1774 C CA . ARG A 1 235 ? 1.915 -14.769 -9.570 1.00 94.31 235 ARG A CA 1
ATOM 1775 C C . ARG A 1 235 ? 3.049 -14.821 -8.547 1.00 94.31 235 ARG A C 1
ATOM 1777 O O . ARG A 1 235 ? 3.365 -15.891 -8.040 1.00 94.31 235 ARG A O 1
ATOM 1784 N N . ALA A 1 236 ? 3.682 -13.687 -8.251 1.00 93.94 236 ALA A N 1
ATOM 1785 C CA . ALA A 1 236 ? 4.713 -13.616 -7.218 1.00 93.94 236 ALA A CA 1
ATOM 1786 C C . ALA A 1 236 ? 4.125 -13.718 -5.799 1.00 93.94 236 ALA A C 1
ATOM 1788 O O . ALA A 1 236 ? 4.785 -14.243 -4.904 1.00 93.94 236 ALA A O 1
ATOM 1789 N N . LEU A 1 237 ? 2.899 -13.235 -5.589 1.00 93.62 237 LEU A N 1
ATOM 1790 C CA . LEU A 1 237 ? 2.170 -13.349 -4.324 1.00 93.62 237 LEU A CA 1
ATOM 1791 C C . LEU A 1 237 ? 1.628 -14.765 -4.082 1.00 93.62 237 LEU A C 1
ATOM 1793 O O . LEU A 1 237 ? 1.464 -15.152 -2.925 1.00 93.62 237 LEU A O 1
ATOM 1797 N N . ASP A 1 238 ? 1.414 -15.542 -5.145 1.00 93.44 238 ASP A N 1
ATOM 1798 C CA . ASP A 1 238 ? 1.002 -16.948 -5.074 1.00 93.44 238 ASP A CA 1
ATOM 1799 C C . ASP A 1 238 ? 2.120 -17.909 -4.643 1.00 93.44 238 ASP A C 1
ATOM 1801 O O . ASP A 1 238 ? 1.837 -19.059 -4.293 1.00 93.44 238 ASP A O 1
ATOM 1805 N N . ASP A 1 239 ? 3.379 -17.456 -4.607 1.00 95.12 239 ASP A N 1
ATOM 1806 C CA . ASP A 1 239 ? 4.495 -18.259 -4.103 1.00 95.12 239 ASP A CA 1
ATOM 1807 C C . ASP A 1 239 ? 4.212 -18.731 -2.657 1.00 95.12 239 ASP A C 1
ATOM 1809 O O . ASP A 1 239 ? 3.889 -17.909 -1.790 1.00 95.12 239 ASP A O 1
ATOM 1813 N N . PRO A 1 240 ? 4.360 -20.035 -2.340 1.00 95.69 240 PRO A N 1
ATOM 1814 C CA . PRO A 1 240 ? 4.042 -20.567 -1.015 1.00 95.69 240 PRO A CA 1
ATOM 1815 C C . PRO A 1 240 ? 4.758 -19.860 0.144 1.00 95.69 240 PRO A C 1
ATOM 1817 O O . PRO A 1 240 ? 4.176 -19.690 1.218 1.00 95.69 240 PRO A O 1
ATOM 1820 N N . LYS A 1 241 ? 6.006 -19.412 -0.055 1.00 95.69 241 LYS A N 1
ATOM 1821 C CA . LYS A 1 241 ? 6.761 -18.675 0.968 1.00 95.69 241 LYS A CA 1
ATOM 1822 C C . LYS A 1 241 ? 6.170 -17.288 1.177 1.00 95.69 241 LYS A C 1
ATOM 1824 O O . LYS A 1 241 ? 6.052 -16.847 2.320 1.00 95.69 241 LYS A O 1
ATOM 1829 N N . VAL A 1 242 ? 5.773 -16.616 0.095 1.00 94.88 242 VAL A N 1
ATOM 1830 C CA . VAL A 1 242 ? 5.112 -15.307 0.171 1.00 94.88 242 VAL A CA 1
ATOM 1831 C C . VAL A 1 242 ? 3.752 -15.448 0.849 1.00 94.88 242 VAL A C 1
ATOM 1833 O O . VAL A 1 242 ? 3.481 -14.712 1.791 1.00 94.88 242 VAL A O 1
ATOM 1836 N N . ARG A 1 243 ? 2.945 -16.454 0.494 1.00 94.62 243 ARG A N 1
ATOM 1837 C CA . ARG A 1 243 ? 1.666 -16.737 1.171 1.00 94.62 243 ARG A CA 1
ATOM 1838 C C . ARG A 1 243 ? 1.834 -16.995 2.667 1.00 94.62 243 ARG A C 1
ATOM 1840 O O . ARG A 1 243 ? 1.074 -16.449 3.464 1.00 94.62 243 ARG A O 1
ATOM 1847 N N . SER A 1 244 ? 2.842 -17.777 3.057 1.00 94.44 244 SER A N 1
ATOM 1848 C CA . SER A 1 244 ? 3.154 -18.011 4.473 1.00 94.44 244 SER A CA 1
ATOM 1849 C C . SER A 1 244 ? 3.534 -16.718 5.195 1.00 94.44 244 SER A C 1
ATOM 1851 O O . SER A 1 244 ? 3.123 -16.512 6.334 1.00 94.44 244 SER A O 1
ATOM 1853 N N . TYR A 1 245 ? 4.304 -15.845 4.544 1.00 95.12 245 TYR A N 1
ATOM 1854 C CA . TYR A 1 245 ? 4.654 -14.536 5.090 1.00 95.12 245 TYR A CA 1
ATOM 1855 C C . TYR A 1 245 ? 3.430 -13.627 5.245 1.00 95.12 245 TYR A C 1
ATOM 1857 O O . TYR A 1 245 ? 3.277 -12.987 6.282 1.00 95.12 245 TYR A O 1
ATOM 1865 N N . LEU A 1 246 ? 2.534 -13.598 4.253 1.00 94.56 246 LEU A N 1
ATOM 1866 C CA . LEU A 1 246 ? 1.294 -12.822 4.321 1.00 94.56 246 LEU A CA 1
ATOM 1867 C C . LEU A 1 246 ? 0.408 -13.289 5.482 1.00 94.56 246 LEU A C 1
ATOM 1869 O O . LEU A 1 246 ? -0.096 -12.457 6.228 1.00 94.56 246 LEU A O 1
ATOM 1873 N N . ALA A 1 247 ? 0.274 -14.604 5.680 1.00 93.50 247 ALA A N 1
ATOM 1874 C CA . ALA A 1 247 ? -0.488 -15.172 6.792 1.00 93.50 247 ALA A CA 1
ATOM 1875 C C . ALA A 1 247 ? 0.124 -14.838 8.167 1.00 93.50 247 ALA A C 1
ATOM 1877 O O . ALA A 1 247 ? -0.591 -14.547 9.125 1.00 93.50 247 ALA A O 1
ATOM 1878 N N . ASP A 1 248 ? 1.453 -14.853 8.275 1.00 95.44 248 ASP A N 1
ATOM 1879 C CA . ASP A 1 248 ? 2.151 -14.457 9.498 1.00 95.44 248 ASP A CA 1
ATOM 1880 C C . ASP A 1 248 ? 1.996 -12.956 9.784 1.00 95.44 248 ASP A C 1
ATOM 1882 O O . ASP A 1 248 ? 1.696 -12.567 10.913 1.00 95.44 248 ASP A O 1
ATOM 1886 N N . PHE A 1 249 ? 2.112 -12.108 8.760 1.00 95.38 249 PHE A N 1
ATOM 1887 C CA . PHE A 1 249 ? 1.809 -10.684 8.889 1.00 95.38 249 PHE A CA 1
ATOM 1888 C C . PHE A 1 249 ? 0.369 -10.462 9.360 1.00 95.38 249 PHE A C 1
ATOM 1890 O O . PHE A 1 249 ? 0.132 -9.678 10.276 1.00 95.38 249 PHE A O 1
ATOM 1897 N N . ASP A 1 250 ? -0.581 -11.179 8.759 1.00 94.94 250 ASP A N 1
ATOM 1898 C CA . ASP A 1 250 ? -2.002 -11.115 9.083 1.00 94.94 250 ASP A CA 1
ATOM 1899 C C . ASP A 1 250 ? -2.267 -11.422 10.567 1.00 94.94 250 ASP A C 1
ATOM 1901 O O . ASP A 1 250 ? -3.060 -10.715 11.201 1.00 94.94 250 ASP A O 1
ATOM 1905 N N . ARG A 1 251 ? -1.578 -12.429 11.119 1.00 96.38 251 ARG A N 1
ATOM 1906 C CA . ARG A 1 251 ? -1.616 -12.786 12.544 1.00 96.38 251 ARG A CA 1
ATOM 1907 C C . ARG A 1 251 ? -1.041 -11.676 13.425 1.00 96.38 251 ARG A C 1
ATOM 1909 O O . ARG A 1 251 ? -1.722 -11.218 14.338 1.00 96.38 251 ARG A O 1
ATOM 1916 N N . ARG A 1 252 ? 0.174 -11.200 13.131 1.00 96.56 252 ARG A N 1
ATOM 1917 C CA . ARG A 1 252 ? 0.834 -10.134 13.914 1.00 96.56 252 ARG A CA 1
ATOM 1918 C C . ARG A 1 252 ? 0.030 -8.834 13.906 1.00 96.56 252 ARG A C 1
ATOM 1920 O O . ARG A 1 252 ? -0.039 -8.140 14.915 1.00 96.56 252 ARG A O 1
ATOM 1927 N N . PHE A 1 253 ? -0.597 -8.513 12.775 1.00 96.69 253 PHE A N 1
ATOM 1928 C CA . PHE A 1 253 ? -1.486 -7.363 12.665 1.00 96.69 253 PHE A CA 1
ATOM 1929 C C . PHE A 1 253 ? -2.708 -7.506 13.574 1.00 96.69 253 PHE A C 1
ATOM 1931 O O . PHE A 1 253 ? -3.052 -6.550 14.261 1.00 96.69 253 PHE A O 1
ATOM 1938 N N . ALA A 1 254 ? -3.332 -8.689 13.630 1.00 96.12 254 ALA A N 1
ATOM 1939 C CA . ALA A 1 254 ? -4.460 -8.934 14.529 1.00 96.12 254 ALA A CA 1
ATOM 1940 C C . ALA A 1 254 ? -4.061 -8.769 16.008 1.00 96.12 254 ALA A C 1
ATOM 1942 O O . ALA A 1 254 ? -4.773 -8.109 16.764 1.00 96.12 254 ALA A O 1
ATOM 1943 N N . GLU A 1 255 ? -2.896 -9.298 16.400 1.00 96.69 255 GLU A N 1
ATOM 1944 C CA . GLU A 1 255 ? -2.330 -9.117 17.745 1.00 96.69 255 GLU A CA 1
ATOM 1945 C C . GLU A 1 255 ? -2.126 -7.628 18.064 1.00 96.69 255 GLU A C 1
ATOM 1947 O O . GLU A 1 255 ? -2.608 -7.127 19.081 1.00 96.69 255 GLU A O 1
ATOM 1952 N N . LYS A 1 256 ? -1.491 -6.880 17.152 1.00 96.94 256 LYS A N 1
ATOM 1953 C CA . LYS A 1 256 ? -1.247 -5.441 17.330 1.00 96.94 256 LYS A CA 1
ATOM 1954 C C . LYS A 1 256 ? -2.527 -4.614 17.347 1.00 96.94 256 LYS A C 1
ATOM 1956 O O . LYS A 1 256 ? -2.614 -3.652 18.104 1.00 96.94 256 LYS A O 1
ATOM 1961 N N . LEU A 1 257 ? -3.527 -4.977 16.552 1.00 96.88 257 LEU A N 1
ATOM 1962 C CA . LEU A 1 257 ? -4.823 -4.305 16.556 1.00 96.88 257 LEU A CA 1
ATOM 1963 C C . LEU A 1 257 ? -5.556 -4.514 17.885 1.00 96.88 257 LEU A C 1
ATOM 1965 O O . LEU A 1 257 ? -6.135 -3.565 18.414 1.00 96.88 257 LEU A O 1
ATOM 1969 N N . ALA A 1 258 ? -5.492 -5.722 18.451 1.00 96.38 258 ALA A N 1
ATOM 1970 C CA . ALA A 1 258 ? -6.044 -6.011 19.771 1.00 96.38 258 ALA A CA 1
ATOM 1971 C C . ALA A 1 258 ? -5.341 -5.198 20.874 1.00 96.38 258 ALA A C 1
ATOM 1973 O O . ALA A 1 258 ? -6.018 -4.580 21.695 1.00 96.38 258 ALA A O 1
ATOM 1974 N N . GLU A 1 259 ? -4.004 -5.118 20.849 1.00 96.00 259 GLU A N 1
ATOM 1975 C CA . GLU A 1 259 ? -3.225 -4.277 21.772 1.00 96.00 259 GLU A CA 1
ATOM 1976 C C . GLU A 1 259 ? -3.621 -2.793 21.676 1.00 96.00 259 GLU A C 1
ATOM 1978 O O . GLU A 1 259 ? -3.869 -2.147 22.694 1.00 96.00 259 GLU A O 1
ATOM 1983 N N . VAL A 1 260 ? -3.725 -2.248 20.458 1.00 95.38 260 VAL A N 1
ATOM 1984 C CA . VAL A 1 260 ? -4.092 -0.841 20.221 1.00 95.38 260 VAL A CA 1
ATOM 1985 C C . VAL A 1 260 ? -5.523 -0.544 20.688 1.00 95.38 260 VAL A C 1
ATOM 1987 O O . VAL A 1 260 ? -5.778 0.510 21.275 1.00 95.38 260 VAL A O 1
ATOM 1990 N N . ARG A 1 261 ? -6.467 -1.468 20.468 1.00 94.94 261 ARG A N 1
ATOM 1991 C CA . ARG A 1 261 ? -7.855 -1.338 20.947 1.00 94.94 261 ARG A CA 1
ATOM 1992 C C . ARG A 1 261 ? -7.937 -1.395 22.477 1.00 94.94 261 ARG A C 1
ATOM 1994 O O . ARG A 1 261 ? -8.654 -0.589 23.071 1.00 94.94 261 ARG A O 1
ATOM 2001 N N . ALA A 1 262 ? -7.163 -2.276 23.112 1.00 93.50 262 ALA A N 1
ATOM 2002 C CA . ALA A 1 262 ? -7.082 -2.372 24.569 1.00 93.50 262 ALA A CA 1
ATOM 2003 C C . ALA A 1 262 ? -6.451 -1.115 25.196 1.00 93.50 262 ALA A C 1
ATOM 2005 O O . ALA A 1 262 ? -7.004 -0.554 26.139 1.00 93.50 262 ALA A O 1
ATOM 2006 N N . GLY A 1 263 ? -5.341 -0.625 24.633 1.00 89.12 263 GLY A N 1
ATOM 2007 C CA . GLY A 1 263 ? -4.623 0.552 25.134 1.00 89.12 263 GLY A CA 1
ATOM 2008 C C . GLY A 1 263 ? -5.354 1.880 24.926 1.00 89.12 263 GLY A C 1
ATOM 2009 O O . GLY A 1 263 ? -5.097 2.835 25.647 1.00 89.12 263 GLY A O 1
ATOM 2010 N N . GLY A 1 264 ? -6.289 1.951 23.975 1.00 67.75 264 GLY A N 1
ATOM 2011 C CA . GLY A 1 264 ? -7.136 3.128 23.795 1.00 67.75 264 GLY A CA 1
ATOM 2012 C C . GLY A 1 264 ? -8.285 3.240 24.802 1.00 67.75 264 GLY A C 1
ATOM 2013 O O . GLY A 1 264 ? -8.958 4.262 24.798 1.00 67.75 264 GLY A O 1
ATOM 2014 N N . SER A 1 265 ? -8.566 2.208 25.603 1.00 56.88 265 SER A N 1
ATOM 2015 C CA . SER A 1 265 ? -9.704 2.184 26.542 1.00 56.88 265 SER A CA 1
ATOM 2016 C C . SER A 1 265 ? -9.363 2.712 27.946 1.00 56.88 265 SER A C 1
ATOM 2018 O O . SER A 1 265 ? -10.181 2.572 28.853 1.00 56.88 265 SER A O 1
ATOM 2020 N N . ALA A 1 266 ? -8.172 3.296 28.114 1.00 40.75 266 ALA A N 1
ATOM 2021 C CA . ALA A 1 266 ? -7.715 3.996 29.316 1.00 40.75 266 ALA A CA 1
ATOM 2022 C C . ALA A 1 266 ? -7.793 5.514 29.113 1.00 40.75 266 ALA A C 1
ATOM 2024 O O . ALA A 1 266 ? -8.119 6.211 30.098 1.00 40.75 266 ALA A O 1
#

Foldseek 3Di:
DDDDDDDDDDDDPPDPPDDDPPPPPDDDPPDLLLLQLLLLLLLLLLLLAPDPPSSVVLNLLSLLVLLQVLCVVLVHDDDCLLLVLLSDDDPPVPPPDDPDDDDDPCPPCCVVCVPVCVVVVLVVSLLSSLVSSVLSSLSSVLVNVVVVVQQQPPPDDSVVSSLSSNLLNVLSVVLVVVADCVLLSVLLSVLCVVLVVCSVCSNVLSVCVSVCVVVPDDDDPSRVSSSSSSVSSVVSCPPPVNVVSSVVSSVSSVVSSVVSVVVVVD

Radius of gyration: 25.21 Å; Cα contacts (8 Å, |Δi|>4): 231; chains: 1; bounding box: 107×49×65 Å

Sequence (266 aa):
MSEQTQPEPAPDRREEREGAEGSPAAGGPVEPTHVLVRTAVLAGLTRLVPLPFVDDFLLRRARRHQVDSLLELHGRSFAKGEVAALSSESGSCLCGLVGFVVLLPITLVVKLIKKLFQTVFFVLALRAAVLAVAATFMLGRTLHRELGAGALSDGAQPPERVREAQQLRTAFEATFKGSDWRLLTHAIGAAWSGAGSLLKRGGQAAQHGLEAHREGQLEGEDRAQVEALSQRVERALDDPKVRSYLADFDRRFAEKLAEVRAGGSA

Solvent-accessible surface area (backbone atoms only — not comparable to full-atom values): 15088 Å² total; per-residue (Å²): 142,75,91,77,83,77,82,78,82,79,81,82,88,81,77,88,88,79,84,78,86,76,71,85,85,85,75,73,85,75,54,69,65,54,63,37,39,42,41,9,45,44,25,10,27,18,42,49,32,96,42,88,66,54,24,59,52,46,29,38,50,32,40,36,50,48,52,53,53,51,33,50,76,71,77,42,86,75,62,69,76,34,48,38,52,66,30,53,76,91,79,70,89,64,82,83,72,82,90,75,89,74,94,62,79,60,76,66,54,51,65,67,44,47,67,61,42,53,56,53,50,46,54,51,27,49,50,49,12,32,48,35,20,49,54,43,29,53,49,47,52,53,47,50,52,40,48,75,71,53,50,80,48,89,86,51,52,65,72,54,33,32,50,49,27,39,41,55,35,52,16,47,51,56,37,57,74,74,45,84,56,62,64,57,38,49,36,42,43,55,37,48,60,87,41,60,71,52,59,76,45,21,31,58,47,23,52,47,38,66,53,19,71,77,72,67,61,56,62,74,69,56,35,56,48,54,49,54,46,25,56,34,36,50,59,36,50,66,35,70,68,44,43,53,49,52,54,49,50,54,51,50,28,52,54,37,35,52,51,49,59,58,66,68,74,116

Nearest PDB structures (foldseek):
  6hpn-assembly1_A  TM=1.447E-01  e=8.051E-01  Borreliella spielmanii A14S
  4aly-assembly1_A  TM=1.687E-01  e=1.888E+00  Borreliella burgdorferi B31
  6gy7-assembly1_A  TM=1.476E-01  e=7.249E+00  Xenorhabdus nematophila ATCC 19061

pLDDT: mean 77.35, std 18.86, range [28.72, 96.94]

Mean predicted aligned error: 11.92 Å

Secondary structure (DSSP, 8-state):
-----PPPPPPP--S----------------HHHHHHHHHHHHHHHTT-SSTTHHHHHHHHHHHHHHHHHHHHTT----TTTSHHHHS-TT-S-TT---------HHHHHHHHHHHHHHHHHHHHHHHHHHHHHHHHHHHHHHHHHHHTT-S-TTS-HHHHHHHHHHHHHHHHHHH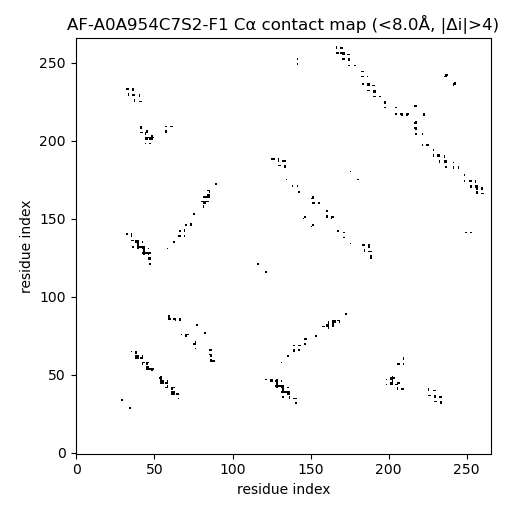HTS-THHHHHHHHHHHTT-HHHHHHHHHHHHHHHHHHHHS---HHHHHHHHHHHHHHHHHHTSHHHHHHHHHHHHHHHHHHHHHHHHTT-